Protein AF-A0A7S3Y1F1-F1 (afdb_monomer_lite)

Structure (mmCIF, N/CA/C/O backbone):
data_AF-A0A7S3Y1F1-F1
#
_entry.id   AF-A0A7S3Y1F1-F1
#
loop_
_atom_site.group_PDB
_atom_site.id
_atom_site.type_symbol
_atom_site.label_atom_id
_atom_site.label_alt_id
_atom_site.label_comp_id
_atom_site.label_asym_id
_atom_site.label_entity_id
_atom_site.label_seq_id
_atom_site.pdbx_PDB_ins_code
_atom_site.Cartn_x
_atom_site.Cartn_y
_atom_site.Cartn_z
_atom_site.occupancy
_atom_site.B_iso_or_equiv
_atom_site.auth_seq_id
_atom_site.auth_comp_id
_atom_site.auth_asym_id
_atom_site.auth_atom_id
_atom_site.pdbx_PDB_model_num
ATOM 1 N N . GLY A 1 1 ? 9.730 -16.953 -29.311 1.00 35.59 1 GLY A N 1
ATOM 2 C CA . GLY A 1 1 ? 9.188 -18.166 -28.679 1.00 35.59 1 GLY A CA 1
ATOM 3 C C . GLY A 1 1 ? 8.044 -17.750 -27.793 1.00 35.59 1 GLY A C 1
ATOM 4 O O . GLY A 1 1 ? 8.290 -17.052 -26.822 1.00 35.59 1 GLY A O 1
ATOM 5 N N . GLY A 1 2 ? 6.812 -18.066 -28.194 1.00 50.62 2 GLY A N 1
ATOM 6 C CA . GLY A 1 2 ? 5.612 -17.775 -27.414 1.00 50.62 2 GLY A CA 1
ATOM 7 C C . GLY A 1 2 ? 5.473 -18.797 -26.295 1.00 50.62 2 GLY A C 1
ATOM 8 O O . GLY A 1 2 ? 5.262 -19.977 -26.570 1.00 50.62 2 GLY A O 1
ATOM 9 N N . GLY A 1 3 ? 5.643 -18.345 -25.053 1.00 47.91 3 GLY A N 1
ATOM 10 C CA . GLY A 1 3 ? 5.237 -19.108 -23.880 1.00 47.91 3 GLY A CA 1
ATOM 11 C C . GLY A 1 3 ? 3.709 -19.236 -23.867 1.00 47.91 3 GLY A C 1
ATOM 12 O O . GLY A 1 3 ? 3.017 -18.309 -24.293 1.00 47.91 3 GLY A O 1
ATOM 13 N N . PRO A 1 4 ? 3.169 -20.388 -23.465 1.00 60.00 4 PRO A N 1
ATOM 14 C CA . PRO A 1 4 ? 1.763 -20.681 -23.650 1.00 60.00 4 PRO A CA 1
ATOM 15 C C . PRO A 1 4 ? 0.861 -19.881 -22.693 1.00 60.00 4 PRO A C 1
ATOM 17 O O . PRO A 1 4 ? 1.225 -19.559 -21.569 1.00 60.00 4 PRO A O 1
ATOM 20 N N . TRP A 1 5 ? -0.350 -19.605 -23.170 1.00 55.81 5 TRP A N 1
ATOM 21 C CA . TRP A 1 5 ? -1.479 -18.822 -22.625 1.00 55.81 5 TRP A CA 1
ATOM 22 C C . TRP A 1 5 ? -1.923 -19.139 -21.180 1.00 55.81 5 TRP A C 1
ATOM 24 O O . TRP A 1 5 ? -2.849 -18.512 -20.673 1.00 55.81 5 TRP A O 1
ATOM 34 N N . TRP A 1 6 ? -1.276 -20.100 -20.521 1.00 54.62 6 TRP A N 1
ATOM 35 C CA . TRP A 1 6 ? -1.447 -20.480 -19.114 1.00 54.62 6 TRP A CA 1
ATOM 36 C C . TRP A 1 6 ? -0.389 -19.871 -18.189 1.00 54.62 6 TRP A C 1
ATOM 38 O O . TRP A 1 6 ? -0.248 -20.292 -17.043 1.00 54.62 6 TRP A O 1
ATOM 48 N N . ASP A 1 7 ? 0.343 -18.861 -18.649 1.00 67.88 7 ASP A N 1
ATOM 49 C CA . ASP A 1 7 ? 1.176 -18.064 -17.762 1.00 67.88 7 ASP A CA 1
ATOM 50 C C . ASP A 1 7 ? 0.258 -17.323 -16.772 1.00 67.88 7 ASP A C 1
ATOM 52 O O . ASP A 1 7 ? -0.374 -16.320 -17.112 1.00 67.88 7 ASP A O 1
ATOM 56 N N . CYS A 1 8 ? 0.109 -17.851 -15.550 1.00 65.62 8 CYS A N 1
ATOM 57 C CA . CYS A 1 8 ? -0.807 -17.335 -14.523 1.00 65.62 8 CYS A CA 1
ATOM 58 C C . CYS A 1 8 ? -0.649 -15.820 -14.314 1.00 65.62 8 CYS A C 1
ATOM 60 O O . CYS A 1 8 ? -1.611 -15.124 -13.994 1.00 65.62 8 CYS A O 1
ATOM 62 N N . ARG A 1 9 ? 0.557 -15.297 -14.560 1.00 68.12 9 ARG A N 1
ATOM 63 C CA . ARG A 1 9 ? 0.896 -13.874 -14.535 1.00 68.12 9 ARG A CA 1
ATOM 64 C C . ARG A 1 9 ? 0.161 -13.056 -15.604 1.00 68.12 9 ARG A C 1
ATOM 66 O O . ARG A 1 9 ? -0.294 -11.955 -15.304 1.00 68.12 9 ARG A O 1
ATOM 73 N N . ALA A 1 10 ? 0.028 -13.583 -16.820 1.00 68.56 10 ALA A N 1
ATOM 74 C CA . ALA A 1 10 ? -0.617 -12.917 -17.952 1.00 68.56 10 ALA A CA 1
ATOM 75 C C . ALA A 1 10 ? -2.140 -12.807 -17.791 1.00 68.56 10 ALA A C 1
ATOM 77 O O . ALA A 1 10 ? -2.745 -11.909 -18.365 1.00 68.56 10 ALA A O 1
ATOM 78 N N . PHE A 1 11 ? -2.756 -13.678 -16.989 1.00 76.75 11 PHE A N 1
ATOM 79 C CA . PHE A 1 11 ? -4.183 -13.596 -16.673 1.00 76.75 11 PHE A CA 1
ATOM 80 C C . PHE A 1 11 ? -4.451 -12.832 -15.370 1.00 76.75 11 PHE A C 1
ATOM 82 O O . PHE A 1 11 ? -5.281 -11.923 -15.329 1.00 76.75 11 PHE A O 1
ATOM 89 N N . TYR A 1 12 ? -3.721 -13.162 -14.302 1.00 80.06 12 TYR A N 1
ATOM 90 C CA . TYR A 1 12 ? -3.974 -12.610 -12.975 1.00 80.06 12 TYR A CA 1
ATOM 91 C C . TYR A 1 12 ? -3.611 -11.123 -12.877 1.00 80.06 12 TYR A C 1
ATOM 93 O O . TYR A 1 12 ? -4.388 -10.347 -12.323 1.00 80.06 12 TYR A O 1
ATOM 101 N N . LEU A 1 13 ? -2.456 -10.696 -13.415 1.00 81.31 13 LEU A N 1
ATOM 102 C CA . LEU A 1 13 ? -2.023 -9.297 -13.286 1.00 81.31 13 LEU A CA 1
ATOM 103 C C . LEU A 1 13 ? -2.956 -8.316 -14.011 1.00 81.31 13 LEU A C 1
ATOM 105 O O . LEU A 1 13 ? -3.279 -7.293 -13.408 1.00 81.31 13 LEU A O 1
ATOM 109 N N . PRO A 1 14 ? -3.438 -8.589 -15.240 1.00 81.19 14 PRO A N 1
ATOM 110 C CA . PRO A 1 14 ? -4.416 -7.714 -15.880 1.00 81.19 14 PRO A CA 1
ATOM 111 C C . PRO A 1 14 ? -5.779 -7.722 -15.191 1.00 81.19 14 PRO A C 1
ATOM 113 O O . PRO A 1 14 ? -6.372 -6.659 -15.047 1.00 81.19 14 PRO A O 1
ATOM 116 N N . ALA A 1 15 ? -6.266 -8.878 -14.723 1.00 83.62 15 ALA A N 1
ATOM 117 C CA . ALA A 1 15 ? -7.531 -8.948 -13.988 1.00 83.62 15 ALA A CA 1
ATOM 118 C C . ALA A 1 15 ? -7.468 -8.129 -12.686 1.00 83.62 15 ALA A C 1
ATOM 120 O O . ALA A 1 15 ? -8.339 -7.300 -12.416 1.00 83.62 15 ALA A O 1
ATOM 121 N N . PHE A 1 16 ? -6.390 -8.301 -11.918 1.00 84.50 16 PHE A N 1
ATOM 122 C CA . PHE A 1 16 ? -6.129 -7.532 -10.706 1.00 84.50 16 PHE A CA 1
ATOM 123 C C . PHE A 1 16 ? -5.931 -6.036 -10.999 1.00 84.50 16 PHE A C 1
ATOM 125 O O . PHE A 1 16 ? -6.498 -5.184 -10.317 1.00 84.50 16 PHE A O 1
ATOM 132 N N . GLY A 1 17 ? -5.185 -5.704 -12.056 1.00 84.69 17 GLY A N 1
ATOM 133 C CA . GLY A 1 17 ? -5.011 -4.329 -12.519 1.00 84.69 17 GLY A CA 1
ATOM 134 C C . GLY A 1 17 ? -6.329 -3.673 -12.941 1.00 84.69 17 GLY A C 1
ATOM 135 O O . GLY A 1 17 ? -6.554 -2.510 -12.625 1.00 84.69 17 GLY A O 1
ATOM 136 N N . GLY A 1 18 ? -7.232 -4.413 -13.589 1.00 86.31 18 GLY A N 1
ATOM 137 C CA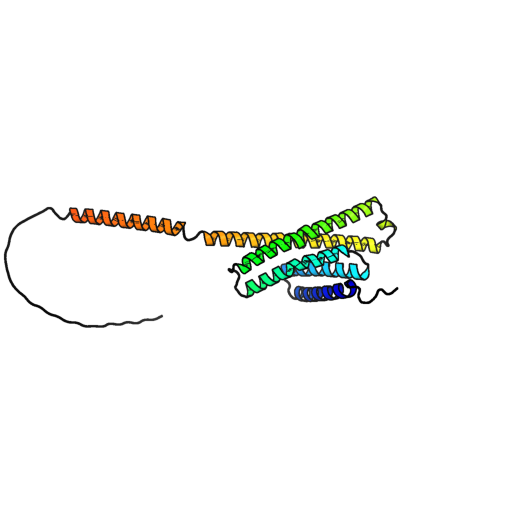 . GLY A 1 18 ? -8.560 -3.928 -13.968 1.00 86.31 18 GLY A CA 1
ATOM 138 C C . GLY A 1 18 ? -9.427 -3.578 -12.758 1.00 86.31 18 GLY A C 1
ATOM 139 O O . GLY A 1 18 ? -10.026 -2.505 -12.730 1.00 86.31 18 GLY A O 1
ATOM 140 N N . TYR A 1 19 ? -9.428 -4.434 -11.732 1.00 87.50 19 TYR A N 1
ATOM 141 C CA . TYR A 1 19 ? -10.078 -4.145 -10.448 1.00 87.50 19 TYR A CA 1
ATOM 142 C C . TYR A 1 19 ? -9.538 -2.852 -9.814 1.00 87.50 19 TYR A C 1
ATOM 144 O O . TYR A 1 19 ? -10.311 -1.964 -9.462 1.00 87.50 19 TYR A O 1
ATOM 152 N N . LEU A 1 20 ? -8.212 -2.694 -9.747 1.00 86.19 20 LEU A N 1
ATOM 153 C CA . LEU A 1 20 ? -7.591 -1.493 -9.179 1.00 86.19 20 LEU A CA 1
ATOM 154 C C . LEU A 1 20 ? -7.866 -0.227 -9.999 1.00 86.19 20 LEU A C 1
ATOM 156 O O . LEU A 1 20 ? -7.987 0.857 -9.432 1.00 86.19 20 LEU A O 1
ATOM 160 N N . ALA A 1 21 ? -7.947 -0.344 -11.325 1.00 86.19 21 ALA A N 1
ATOM 161 C CA . ALA A 1 21 ? -8.286 0.772 -12.203 1.00 86.19 21 ALA A CA 1
ATOM 162 C C . ALA A 1 21 ? -9.738 1.224 -12.003 1.00 86.19 21 ALA A C 1
ATOM 164 O O . ALA A 1 21 ? -10.012 2.424 -12.005 1.00 86.19 21 ALA A O 1
ATOM 165 N N . TYR A 1 22 ? -10.652 0.276 -11.787 1.00 88.38 22 TYR A N 1
ATOM 166 C CA . TYR A 1 22 ? -12.034 0.577 -11.431 1.00 88.38 22 TYR A CA 1
ATOM 167 C C . TYR A 1 22 ? -12.122 1.304 -10.079 1.00 88.38 22 TYR A C 1
ATOM 169 O O . TYR A 1 22 ? -12.729 2.373 -10.004 1.00 88.38 22 TYR A O 1
ATOM 177 N N . ASP A 1 23 ? -11.439 0.805 -9.044 1.00 85.44 23 ASP A N 1
ATOM 178 C CA . ASP A 1 23 ? -11.370 1.467 -7.732 1.00 85.44 23 ASP A CA 1
ATOM 179 C C . ASP A 1 23 ? -10.756 2.875 -7.819 1.00 85.44 23 ASP A C 1
ATOM 181 O O . ASP A 1 23 ? -11.243 3.816 -7.187 1.00 85.44 23 ASP A O 1
ATOM 185 N N . LEU A 1 24 ? -9.724 3.060 -8.651 1.00 86.00 24 LEU A N 1
ATOM 186 C CA . LEU A 1 24 ? -9.142 4.376 -8.909 1.00 86.00 24 LEU A CA 1
ATOM 187 C C . LEU A 1 24 ? -10.156 5.329 -9.554 1.00 86.00 24 LEU A C 1
ATOM 189 O O . LEU A 1 24 ? -10.248 6.482 -9.135 1.00 86.00 24 LEU A O 1
ATOM 193 N N . ALA A 1 25 ? -10.922 4.867 -10.544 1.00 87.00 25 ALA A N 1
ATOM 194 C CA . ALA A 1 25 ? -11.945 5.686 -11.190 1.00 87.00 25 ALA A CA 1
ATOM 195 C C . ALA A 1 25 ? -13.003 6.164 -10.182 1.00 87.00 25 ALA A C 1
ATOM 197 O O . ALA A 1 25 ? -13.401 7.328 -10.220 1.00 87.00 25 ALA A O 1
ATOM 198 N N . LEU A 1 26 ? -13.391 5.302 -9.234 1.00 85.00 26 LEU A N 1
ATOM 199 C CA . LEU A 1 26 ? -14.285 5.675 -8.137 1.00 85.00 26 LEU A CA 1
ATOM 200 C C . LEU A 1 26 ? -13.648 6.715 -7.201 1.00 85.00 26 LEU A C 1
ATOM 202 O O . LEU A 1 26 ? -14.286 7.720 -6.892 1.00 85.00 26 LEU A O 1
ATOM 206 N N . CYS A 1 27 ? -12.383 6.527 -6.808 1.00 84.19 27 CYS A N 1
ATOM 207 C CA . CYS A 1 27 ? -11.669 7.465 -5.930 1.00 84.19 27 CYS A CA 1
ATOM 208 C C . CYS A 1 27 ? -11.485 8.855 -6.561 1.00 84.19 27 CYS A C 1
ATOM 210 O O . CYS A 1 27 ? -11.486 9.862 -5.858 1.00 84.19 27 CYS A O 1
ATOM 212 N N . LEU A 1 28 ? -11.306 8.936 -7.883 1.00 83.94 28 LEU A N 1
ATOM 213 C CA . LEU A 1 28 ? -11.153 10.214 -8.589 1.00 83.94 28 LEU A CA 1
ATOM 214 C C . LEU A 1 28 ? -12.467 11.006 -8.680 1.00 83.94 28 LEU A C 1
ATOM 216 O O . LEU A 1 28 ? -12.427 12.225 -8.840 1.00 83.94 28 LEU A O 1
ATOM 220 N N . GLY A 1 29 ? -13.618 10.340 -8.551 1.00 81.81 29 GLY A N 1
ATOM 221 C CA . GLY A 1 29 ? -14.933 10.984 -8.546 1.00 81.81 29 GLY A CA 1
ATOM 222 C C . GLY A 1 29 ? -15.272 11.725 -7.246 1.00 81.81 29 GLY A C 1
ATOM 223 O O . GLY A 1 29 ? -16.199 12.532 -7.237 1.00 81.81 29 GLY A O 1
ATOM 224 N N . HIS A 1 30 ? -14.538 11.484 -6.155 1.00 79.12 30 HIS A N 1
ATOM 225 C CA . HIS A 1 30 ? -14.811 12.038 -4.828 1.00 79.12 30 HIS A CA 1
ATOM 226 C C . HIS A 1 30 ? -13.570 12.756 -4.258 1.00 79.12 30 HIS A C 1
ATOM 228 O O . HIS A 1 30 ? -12.568 12.157 -3.875 1.00 79.12 30 HIS A O 1
ATOM 234 N N . SER A 1 31 ? -13.617 14.089 -4.163 1.00 67.56 31 SER A N 1
ATOM 235 C CA . SER A 1 31 ? -12.446 14.926 -3.847 1.00 67.56 31 SER A CA 1
ATOM 236 C C . SER A 1 31 ? -12.180 15.110 -2.341 1.00 67.56 31 SER A C 1
ATOM 238 O O . SER A 1 31 ? -12.050 16.234 -1.854 1.00 67.56 31 SER A O 1
ATOM 240 N N . SER A 1 32 ? -12.105 14.020 -1.574 1.00 77.88 32 SER A N 1
ATOM 241 C CA . SER A 1 32 ? -11.694 14.054 -0.160 1.00 77.88 32 SER A CA 1
ATOM 242 C C . SER A 1 32 ? -10.199 13.759 -0.008 1.00 77.88 32 SER A C 1
ATOM 244 O O . SER A 1 32 ? -9.674 12.869 -0.666 1.00 77.88 32 SER A O 1
ATOM 246 N N . LEU A 1 33 ? -9.502 14.428 0.923 1.00 69.31 33 LEU A N 1
ATOM 247 C CA . LEU A 1 33 ? -8.055 14.232 1.152 1.00 69.31 33 LEU A CA 1
ATOM 248 C C . LEU A 1 33 ? -7.668 12.767 1.427 1.00 69.31 33 LEU A C 1
ATOM 250 O O . LEU A 1 33 ? -6.620 12.295 0.991 1.00 69.31 33 LEU A O 1
ATOM 254 N N . ARG A 1 34 ? -8.514 12.027 2.157 1.00 71.62 34 ARG A N 1
ATOM 255 C CA . ARG A 1 34 ? -8.305 10.589 2.417 1.00 71.62 34 ARG A CA 1
ATOM 256 C C . ARG A 1 34 ? -8.410 9.755 1.142 1.00 71.62 34 ARG A C 1
ATOM 258 O O . ARG A 1 34 ? -7.700 8.761 1.004 1.00 71.62 34 ARG A O 1
ATOM 265 N N . GLU A 1 35 ? -9.279 10.164 0.232 1.00 79.19 35 GLU A N 1
ATOM 266 C CA . GLU A 1 35 ? -9.486 9.501 -1.051 1.00 79.19 35 GLU A CA 1
ATOM 267 C C . GLU A 1 35 ? -8.375 9.861 -2.034 1.00 79.19 35 GLU A C 1
ATOM 269 O O . GLU A 1 35 ? -7.899 8.982 -2.737 1.00 79.19 35 GLU A O 1
ATOM 274 N N . SER A 1 36 ? -7.815 11.075 -1.970 1.00 80.62 36 SER A N 1
ATOM 275 C CA . SER A 1 36 ? -6.628 11.452 -2.749 1.00 80.62 36 SER A CA 1
ATOM 276 C C . SER A 1 36 ? -5.398 10.596 -2.416 1.00 80.62 36 SER A C 1
ATOM 278 O O . SER A 1 36 ? -4.699 10.146 -3.323 1.00 80.62 36 SER A O 1
ATOM 280 N N . PHE A 1 37 ? -5.140 10.299 -1.133 1.00 86.44 37 PHE A N 1
ATOM 281 C CA . PHE A 1 37 ? -4.060 9.371 -0.751 1.00 86.44 37 PHE A CA 1
ATOM 282 C C . PHE A 1 37 ? -4.319 7.937 -1.225 1.00 86.44 37 PHE A C 1
ATOM 284 O O . PHE A 1 37 ? -3.380 7.219 -1.567 1.00 86.44 37 PHE A O 1
ATOM 291 N N . THR A 1 38 ? -5.588 7.534 -1.268 1.00 86.31 38 THR A N 1
ATOM 292 C CA . THR A 1 38 ? -6.008 6.218 -1.763 1.00 86.31 38 THR A CA 1
ATOM 293 C C . THR A 1 38 ? -5.840 6.138 -3.283 1.00 86.31 38 THR A C 1
ATOM 295 O O . THR A 1 38 ? -5.231 5.198 -3.783 1.00 86.31 38 THR A O 1
ATOM 298 N N . ALA A 1 39 ? -6.232 7.178 -4.020 1.00 86.69 39 ALA A N 1
ATOM 299 C CA . ALA A 1 39 ? -5.997 7.297 -5.455 1.00 86.69 39 ALA A CA 1
ATOM 300 C C . ALA A 1 39 ? -4.497 7.251 -5.788 1.00 86.69 39 ALA A C 1
ATOM 302 O O . ALA A 1 39 ? -4.080 6.479 -6.648 1.00 86.69 39 ALA A O 1
ATOM 303 N N . MET A 1 40 ? -3.664 8.006 -5.061 1.00 86.94 40 MET A N 1
ATOM 304 C CA . MET A 1 40 ? -2.207 7.962 -5.230 1.00 86.94 40 MET A CA 1
ATOM 305 C C . MET A 1 40 ? -1.642 6.557 -4.980 1.00 86.94 40 MET A C 1
ATOM 307 O O . MET A 1 40 ? -0.787 6.100 -5.735 1.00 86.94 40 MET A O 1
ATOM 311 N N . HIS A 1 41 ? -2.141 5.850 -3.963 1.00 89.94 41 HIS A N 1
ATOM 312 C CA . HIS A 1 41 ? -1.784 4.455 -3.712 1.00 89.94 41 HIS A CA 1
ATOM 313 C C . HIS A 1 41 ? -2.125 3.560 -4.914 1.00 89.94 41 HIS A C 1
ATOM 315 O O . HIS A 1 41 ? -1.236 2.869 -5.410 1.00 89.94 41 HIS A O 1
ATOM 321 N N . HIS A 1 42 ? -3.352 3.622 -5.443 1.00 90.44 42 HIS A N 1
ATOM 322 C CA . HIS A 1 42 ? -3.751 2.829 -6.613 1.00 90.44 42 HIS A CA 1
ATOM 323 C C . HIS A 1 42 ? -2.942 3.173 -7.869 1.00 90.44 42 HIS A C 1
ATOM 325 O O . HIS A 1 42 ? -2.549 2.265 -8.598 1.00 90.44 42 HIS A O 1
ATOM 331 N N . ILE A 1 43 ? -2.622 4.451 -8.099 1.00 90.50 43 ILE A N 1
ATOM 332 C CA . ILE A 1 43 ? -1.769 4.874 -9.221 1.00 90.50 43 ILE A CA 1
ATOM 333 C C . ILE A 1 43 ? -0.388 4.217 -9.125 1.00 90.50 43 ILE A C 1
ATOM 335 O O . ILE A 1 43 ? 0.082 3.649 -10.108 1.00 90.50 43 ILE A O 1
ATOM 339 N N . VAL A 1 44 ? 0.253 4.235 -7.950 1.00 90.50 44 VAL A N 1
ATOM 340 C CA . VAL A 1 44 ? 1.571 3.601 -7.770 1.00 90.50 44 VAL A CA 1
ATOM 341 C C . VAL A 1 44 ? 1.502 2.091 -8.009 1.00 90.50 44 VAL A C 1
ATOM 343 O O . VAL A 1 44 ? 2.374 1.539 -8.680 1.00 90.50 44 VAL A O 1
ATOM 346 N N . VAL A 1 45 ? 0.456 1.422 -7.515 1.00 90.06 45 VAL A N 1
ATOM 347 C CA . VAL A 1 45 ? 0.265 -0.023 -7.716 1.00 90.06 45 VAL A CA 1
ATOM 348 C C . VAL A 1 45 ? 0.048 -0.351 -9.198 1.00 90.06 45 VAL A C 1
ATOM 350 O O . VAL A 1 45 ? 0.679 -1.270 -9.719 1.00 90.06 45 VAL A O 1
ATOM 353 N N . LEU A 1 46 ? -0.779 0.423 -9.907 1.00 90.19 46 LEU A N 1
ATOM 354 C CA . LEU A 1 46 ? -1.015 0.252 -11.344 1.00 90.19 46 LEU A CA 1
ATOM 355 C C . LEU A 1 46 ? 0.261 0.469 -12.162 1.00 90.19 46 LEU A C 1
ATOM 357 O O . LEU A 1 46 ? 0.562 -0.332 -13.045 1.00 90.19 46 LEU A O 1
ATOM 361 N N . LEU A 1 47 ? 1.050 1.498 -11.839 1.00 90.25 47 LEU A N 1
ATOM 362 C CA . LEU A 1 47 ? 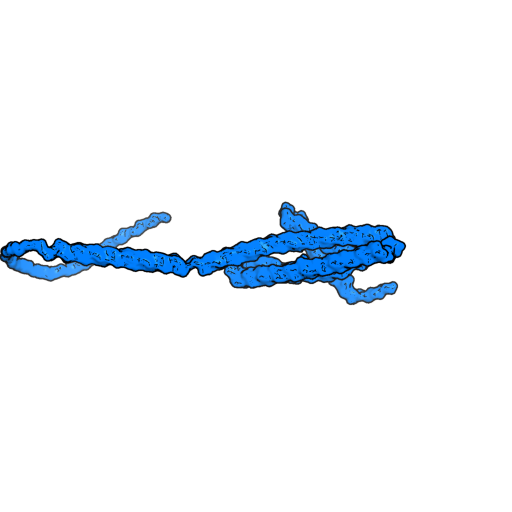2.342 1.741 -12.485 1.00 90.25 47 LEU A CA 1
ATOM 363 C C . LEU A 1 47 ? 3.319 0.582 -12.253 1.00 90.25 47 LEU A C 1
ATOM 365 O O . LEU A 1 47 ? 4.001 0.173 -13.190 1.00 90.25 47 LEU A O 1
ATOM 369 N N . ALA A 1 48 ? 3.355 0.011 -11.045 1.00 87.81 48 ALA A N 1
ATOM 370 C CA . ALA A 1 48 ? 4.179 -1.158 -10.745 1.00 87.81 48 ALA A CA 1
ATOM 371 C C . ALA A 1 48 ? 3.733 -2.402 -11.537 1.00 87.81 48 ALA A C 1
ATOM 373 O O . ALA A 1 48 ? 4.579 -3.124 -12.063 1.00 87.81 48 ALA A O 1
ATOM 374 N N . ILE A 1 49 ? 2.422 -2.631 -11.681 1.00 87.81 49 ILE A N 1
ATOM 375 C CA . ILE A 1 49 ? 1.876 -3.733 -12.492 1.00 87.81 49 ILE A CA 1
ATOM 376 C C . ILE A 1 49 ? 2.235 -3.548 -13.969 1.00 87.81 49 ILE A C 1
ATOM 378 O O . ILE A 1 49 ? 2.729 -4.483 -14.598 1.00 87.81 49 ILE A O 1
ATOM 382 N N . VAL A 1 50 ? 2.039 -2.347 -14.524 1.00 88.38 50 VAL A N 1
ATOM 383 C CA . VAL A 1 50 ? 2.426 -2.036 -15.910 1.00 88.38 50 VAL A CA 1
ATOM 384 C C . VAL A 1 50 ? 3.926 -2.242 -16.096 1.00 88.38 50 VAL A C 1
ATOM 386 O O . VAL A 1 50 ? 4.337 -2.849 -17.086 1.00 88.38 50 VAL A O 1
ATOM 389 N N . ALA A 1 51 ? 4.740 -1.806 -15.131 1.00 86.44 51 ALA A N 1
ATOM 390 C CA . ALA A 1 51 ? 6.183 -1.975 -15.190 1.00 86.44 51 ALA A CA 1
ATOM 391 C C . ALA A 1 51 ? 6.606 -3.451 -15.211 1.00 86.44 51 ALA A C 1
ATOM 393 O O . ALA A 1 51 ? 7.440 -3.846 -16.032 1.00 86.44 51 ALA A O 1
ATOM 394 N N . ALA A 1 52 ? 5.968 -4.272 -14.376 1.00 85.44 52 ALA A N 1
ATOM 395 C CA . ALA A 1 52 ? 6.197 -5.707 -14.331 1.00 85.44 52 ALA A CA 1
ATOM 396 C C . ALA A 1 52 ? 5.738 -6.407 -15.609 1.00 85.44 52 ALA A C 1
ATOM 398 O O . ALA A 1 52 ? 6.445 -7.269 -16.113 1.00 85.44 52 ALA A O 1
ATOM 399 N N . VAL A 1 53 ? 4.580 -6.069 -16.172 1.00 84.00 53 VAL A N 1
ATOM 400 C CA . VAL A 1 53 ? 4.095 -6.737 -17.392 1.00 84.00 53 VAL A CA 1
ATOM 401 C C . VAL A 1 53 ? 4.905 -6.319 -18.622 1.00 84.00 53 VAL A C 1
ATOM 403 O O . VAL A 1 53 ? 5.197 -7.148 -19.478 1.00 84.00 53 VAL A O 1
ATOM 406 N N . ARG A 1 54 ? 5.271 -5.037 -18.731 1.00 83.88 54 ARG A N 1
ATOM 407 C CA . ARG A 1 54 ? 5.843 -4.472 -19.962 1.00 83.88 54 ARG A CA 1
ATOM 408 C C . ARG A 1 54 ? 7.361 -4.577 -20.054 1.00 83.88 54 ARG A C 1
ATOM 410 O O . ARG A 1 54 ? 7.879 -4.666 -21.167 1.00 83.88 54 ARG A O 1
ATOM 417 N N . TRP A 1 55 ? 8.057 -4.526 -18.920 1.00 82.94 55 TRP A N 1
ATOM 418 C CA . TRP A 1 55 ? 9.522 -4.511 -18.874 1.00 82.94 55 TRP A CA 1
ATOM 419 C C . TRP A 1 55 ? 10.121 -5.550 -17.918 1.00 82.94 55 TRP A C 1
ATOM 421 O O . TRP A 1 55 ? 11.339 -5.616 -17.813 1.00 82.94 55 TRP A O 1
ATOM 431 N N . ASP A 1 56 ? 9.294 -6.359 -17.246 1.00 80.75 56 ASP A N 1
ATOM 432 C CA . ASP A 1 56 ? 9.714 -7.336 -16.226 1.00 80.75 56 ASP A CA 1
ATOM 433 C C . ASP A 1 56 ? 10.485 -6.724 -15.039 1.00 80.75 56 ASP A C 1
ATOM 435 O O . ASP A 1 56 ? 11.231 -7.395 -14.330 1.00 80.75 56 ASP A O 1
ATOM 439 N N . LEU A 1 57 ? 10.270 -5.428 -14.784 1.00 77.69 57 LEU A N 1
ATOM 440 C CA . LEU A 1 57 ? 10.776 -4.752 -13.591 1.00 77.69 57 LEU A CA 1
ATOM 441 C C . LEU A 1 57 ? 9.804 -4.912 -12.420 1.00 77.69 57 LEU A C 1
ATOM 443 O O . LEU A 1 57 ? 8.591 -4.942 -12.593 1.00 77.69 57 LEU A O 1
ATOM 447 N N . CYS A 1 58 ? 10.333 -4.924 -11.196 1.00 80.19 58 CYS A N 1
ATOM 448 C CA . CYS A 1 58 ? 9.532 -4.868 -9.967 1.00 80.19 58 CYS A CA 1
ATOM 449 C C . CYS A 1 58 ? 8.598 -6.075 -9.727 1.00 80.19 58 CYS A C 1
ATOM 451 O O . CYS A 1 58 ? 7.698 -5.981 -8.898 1.00 80.19 58 CYS A O 1
ATOM 453 N N . SER A 1 59 ? 8.823 -7.226 -10.365 1.00 82.06 59 SER A N 1
ATOM 454 C CA . SER A 1 59 ? 7.981 -8.428 -10.218 1.00 82.06 59 SER A CA 1
ATOM 455 C C . SER A 1 59 ? 7.824 -8.885 -8.755 1.00 82.06 59 SER A C 1
ATOM 457 O O . SER A 1 59 ? 6.712 -9.167 -8.307 1.00 82.06 59 SER A O 1
ATOM 459 N N . ALA A 1 60 ? 8.910 -8.865 -7.970 1.00 82.50 60 ALA A N 1
ATOM 460 C CA . ALA A 1 60 ? 8.871 -9.163 -6.533 1.00 82.50 60 ALA A CA 1
ATOM 461 C C . ALA A 1 60 ? 8.057 -8.127 -5.733 1.00 82.50 60 ALA A C 1
ATOM 463 O O . ALA A 1 60 ? 7.307 -8.479 -4.823 1.00 82.50 60 ALA A O 1
ATOM 464 N N . TYR A 1 61 ? 8.158 -6.848 -6.108 1.00 86.62 61 TYR A N 1
ATOM 465 C CA . TYR A 1 61 ? 7.391 -5.773 -5.484 1.00 86.62 61 TYR A CA 1
ATOM 466 C C . TYR A 1 61 ? 5.895 -5.892 -5.798 1.00 86.62 61 TYR A C 1
ATOM 468 O O . TYR A 1 61 ? 5.080 -5.777 -4.890 1.00 86.62 61 TYR A O 1
ATOM 476 N N . VAL A 1 62 ? 5.518 -6.222 -7.037 1.00 86.75 62 VAL A N 1
ATOM 477 C CA . VAL A 1 62 ? 4.117 -6.491 -7.406 1.00 86.75 62 VAL A CA 1
ATOM 478 C C . VAL A 1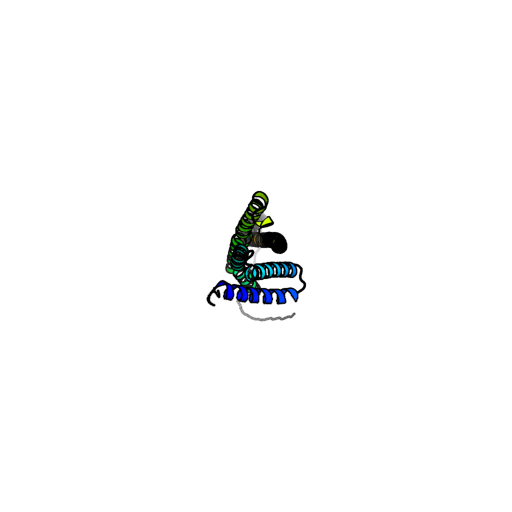 62 ? 3.549 -7.667 -6.611 1.00 86.75 62 VAL A C 1
ATOM 480 O O . VAL A 1 62 ? 2.450 -7.557 -6.073 1.00 86.75 62 VAL A O 1
ATOM 483 N N . GLY A 1 63 ? 4.310 -8.754 -6.446 1.00 85.00 63 GLY A N 1
ATOM 484 C CA . GLY A 1 63 ? 3.913 -9.862 -5.570 1.00 85.00 63 GLY A CA 1
ATOM 485 C C . GLY A 1 63 ? 3.670 -9.415 -4.123 1.00 85.00 63 GLY A C 1
ATOM 486 O O . GLY A 1 63 ? 2.697 -9.826 -3.496 1.00 85.00 63 GLY A O 1
ATOM 487 N N . ALA A 1 64 ? 4.491 -8.503 -3.603 1.00 86.94 64 ALA A N 1
ATOM 488 C CA . ALA A 1 64 ? 4.281 -7.930 -2.279 1.00 86.94 64 ALA A CA 1
ATOM 489 C C . ALA A 1 64 ? 3.039 -7.026 -2.194 1.00 86.94 64 ALA A C 1
ATOM 491 O O . ALA A 1 64 ? 2.356 -7.023 -1.171 1.00 86.94 64 ALA A O 1
ATOM 492 N N . LEU A 1 65 ? 2.704 -6.300 -3.265 1.00 87.38 65 LEU A N 1
ATOM 493 C CA . LEU A 1 65 ? 1.476 -5.503 -3.337 1.00 87.38 65 LEU A CA 1
ATOM 494 C C . LEU A 1 65 ? 0.218 -6.381 -3.295 1.00 87.38 65 LEU A C 1
ATOM 496 O O . LEU A 1 65 ? -0.746 -6.006 -2.637 1.00 87.38 65 LEU A O 1
ATOM 500 N N . LEU A 1 66 ? 0.237 -7.577 -3.892 1.00 84.94 66 LEU A N 1
ATOM 501 C CA . LEU A 1 66 ? -0.858 -8.548 -3.740 1.00 84.94 66 LEU A CA 1
ATOM 502 C C . LEU A 1 66 ? -1.046 -8.971 -2.277 1.00 84.94 66 LEU A C 1
ATOM 504 O O . LEU A 1 66 ? -2.172 -9.074 -1.801 1.00 84.94 66 LEU A O 1
ATOM 508 N N . VAL A 1 67 ? 0.044 -9.188 -1.537 1.00 86.62 67 VAL A N 1
ATOM 509 C CA . VAL A 1 67 ? -0.033 -9.545 -0.109 1.00 86.62 67 VAL A CA 1
ATOM 510 C C . VAL A 1 67 ? -0.662 -8.410 0.709 1.00 86.62 67 VAL A C 1
ATOM 512 O O . VAL A 1 67 ? -1.366 -8.670 1.685 1.00 86.62 67 VAL A O 1
ATOM 515 N N . ASN A 1 68 ? -0.497 -7.149 0.296 1.00 87.81 68 ASN A N 1
ATOM 516 C CA . ASN A 1 68 ? -1.151 -6.016 0.961 1.00 87.81 68 ASN A CA 1
ATOM 517 C C . ASN A 1 68 ? -2.677 -6.063 0.863 1.00 87.81 68 ASN A C 1
ATOM 519 O O . ASN A 1 68 ? -3.359 -5.571 1.771 1.00 87.81 68 ASN A O 1
ATOM 523 N N . GLU A 1 69 ? -3.222 -6.657 -0.196 1.00 86.00 69 GLU A N 1
ATOM 524 C CA . GLU A 1 69 ? -4.666 -6.803 -0.374 1.00 86.00 69 GLU A CA 1
ATOM 525 C C . GLU A 1 69 ? -5.290 -7.781 0.616 1.00 86.00 69 GLU A C 1
ATOM 527 O O . GLU A 1 69 ? -6.476 -7.696 0.889 1.00 86.00 69 GLU A O 1
ATOM 532 N N . VAL A 1 70 ? -4.507 -8.627 1.289 1.00 86.25 70 VAL A N 1
ATOM 533 C CA . VAL A 1 70 ? -5.039 -9.481 2.365 1.00 86.25 70 VAL A CA 1
ATOM 534 C C . VAL A 1 70 ? -5.649 -8.649 3.504 1.00 86.25 70 VAL A C 1
ATOM 536 O O . VAL A 1 70 ? -6.551 -9.110 4.196 1.00 86.25 70 VAL A O 1
ATOM 539 N N . SER A 1 71 ? -5.215 -7.398 3.686 1.00 88.25 71 SER A N 1
ATOM 540 C CA . SER A 1 71 ? -5.772 -6.500 4.711 1.00 88.25 71 SER A CA 1
ATOM 541 C C . SER A 1 71 ? -7.072 -5.784 4.294 1.00 88.25 71 SER A C 1
ATOM 543 O O . SER A 1 71 ? -7.819 -5.330 5.166 1.00 88.25 71 SER A O 1
ATOM 545 N N . THR A 1 72 ? -7.388 -5.695 2.994 1.00 87.62 72 THR A N 1
ATOM 546 C CA . THR A 1 72 ? -8.595 -5.012 2.491 1.00 87.62 72 THR A CA 1
ATOM 547 C C . THR A 1 72 ? -9.920 -5.718 2.809 1.00 87.62 72 THR A C 1
ATOM 549 O O . THR A 1 72 ? -10.851 -5.004 3.197 1.00 87.62 72 THR A O 1
ATOM 552 N N . PRO A 1 73 ? -10.062 -7.065 2.805 1.00 87.12 73 PRO A N 1
ATOM 553 C CA . PRO A 1 73 ? -11.311 -7.700 3.229 1.00 87.12 73 PRO A CA 1
ATOM 554 C C . PRO A 1 73 ? -11.659 -7.388 4.690 1.00 87.12 73 PRO A C 1
ATOM 556 O O . PRO A 1 73 ? -12.832 -7.200 5.004 1.00 87.12 73 PRO A O 1
ATOM 559 N N . PHE A 1 74 ? -10.671 -7.238 5.579 1.00 90.19 74 PHE A N 1
ATOM 560 C CA . PHE A 1 74 ? -10.916 -6.853 6.976 1.00 90.19 74 PHE A CA 1
ATOM 561 C C . PHE A 1 74 ? -11.389 -5.401 7.106 1.00 90.19 74 PHE A C 1
ATOM 563 O O . PHE A 1 74 ? -12.243 -5.094 7.948 1.00 90.19 74 PHE A O 1
ATOM 570 N N . LEU A 1 75 ? -10.863 -4.504 6.264 1.00 88.12 75 LEU A N 1
ATOM 571 C CA . LEU A 1 75 ? -11.295 -3.109 6.205 1.00 88.12 75 LEU A CA 1
ATOM 572 C C . LEU A 1 75 ? -12.745 -3.016 5.714 1.00 88.12 75 LEU A C 1
ATOM 574 O O . LEU A 1 75 ? -13.563 -2.345 6.346 1.00 88.12 75 LEU A O 1
ATOM 578 N N . ASN A 1 76 ? -13.073 -3.763 4.659 1.00 89.06 76 ASN A N 1
ATOM 579 C CA . ASN A 1 76 ? -14.419 -3.838 4.096 1.00 89.06 76 ASN A CA 1
ATOM 580 C C . ASN A 1 76 ? -15.406 -4.470 5.083 1.00 89.06 76 ASN A C 1
ATOM 582 O O . ASN A 1 76 ? -16.459 -3.895 5.348 1.00 89.06 76 ASN A O 1
ATOM 586 N N . ALA A 1 77 ? -15.042 -5.580 5.731 1.00 89.50 77 ALA A N 1
ATOM 587 C CA . ALA A 1 77 ? -15.855 -6.196 6.779 1.00 89.50 77 ALA A CA 1
ATOM 588 C C . ALA A 1 77 ? -16.142 -5.214 7.926 1.00 89.50 77 ALA A C 1
ATOM 590 O O . ALA A 1 77 ? -17.266 -5.135 8.422 1.00 89.50 77 ALA A O 1
ATOM 591 N N . ARG A 1 78 ? -15.151 -4.400 8.318 1.00 88.69 78 ARG A N 1
ATOM 592 C CA . ARG A 1 78 ? -15.341 -3.369 9.347 1.00 88.69 78 ARG A CA 1
ATOM 593 C C . ARG A 1 78 ? -16.319 -2.293 8.887 1.00 88.69 78 ARG A C 1
ATOM 595 O O . ARG A 1 78 ? -17.164 -1.880 9.676 1.00 88.69 78 ARG A O 1
ATOM 602 N N . TYR A 1 79 ? -16.194 -1.842 7.641 1.00 87.62 79 TYR A N 1
ATOM 603 C CA . TYR A 1 79 ? -17.087 -0.849 7.053 1.00 87.62 79 TYR A CA 1
ATOM 604 C C . TYR A 1 79 ? -18.535 -1.353 6.992 1.00 87.62 79 TYR A C 1
ATOM 606 O O . TYR A 1 79 ? -19.444 -0.635 7.403 1.00 87.62 79 TYR A O 1
ATOM 614 N N . PHE A 1 80 ? -18.750 -2.604 6.572 1.00 89.62 80 PHE A N 1
ATOM 615 C CA . PHE A 1 80 ? -20.080 -3.215 6.556 1.00 89.62 80 PHE A CA 1
ATOM 616 C C . PHE A 1 80 ? -20.678 -3.335 7.959 1.00 89.62 80 PHE A C 1
ATOM 618 O O . PHE A 1 80 ? -21.824 -2.946 8.168 1.00 89.62 80 PHE A O 1
ATOM 625 N N . LEU A 1 81 ? -19.900 -3.792 8.944 1.00 88.44 81 LEU A N 1
ATOM 626 C CA . LEU A 1 81 ? -20.357 -3.860 10.337 1.00 88.44 81 LEU A CA 1
ATOM 627 C C . LEU A 1 81 ? -20.739 -2.480 10.892 1.00 88.44 81 LEU A C 1
ATOM 629 O O . LEU A 1 81 ? -21.717 -2.369 11.627 1.00 88.44 81 LEU A O 1
ATOM 633 N N . TRP A 1 82 ? -20.000 -1.431 10.522 1.00 88.75 82 TRP A N 1
ATOM 634 C CA . TRP A 1 82 ? -20.345 -0.057 10.883 1.00 88.75 82 TRP A CA 1
ATOM 635 C C . TRP A 1 82 ? -21.643 0.406 10.206 1.00 88.75 82 TRP A C 1
ATOM 637 O O . TRP A 1 82 ? -22.528 0.932 10.876 1.00 88.75 82 TRP A O 1
ATOM 647 N N . LYS A 1 83 ? -21.814 0.136 8.906 1.00 88.75 83 LYS A N 1
ATOM 648 C CA . LYS A 1 83 ? -23.047 0.451 8.163 1.00 88.75 83 LYS A CA 1
ATOM 649 C C . LYS A 1 83 ? -24.287 -0.262 8.707 1.00 88.75 83 LYS A C 1
ATOM 651 O O . LYS A 1 83 ? -25.372 0.303 8.643 1.00 88.75 83 LYS A O 1
ATOM 656 N N . LEU A 1 84 ? -24.125 -1.464 9.257 1.00 90.69 84 LEU A N 1
ATOM 657 C CA . LEU A 1 84 ? -25.193 -2.229 9.909 1.00 90.69 84 LEU A CA 1
ATOM 658 C C . LEU A 1 84 ? -25.508 -1.745 11.340 1.00 90.69 84 LEU A C 1
ATOM 660 O O . LEU A 1 84 ? -26.355 -2.336 12.002 1.00 90.69 84 LEU A O 1
ATOM 664 N N . GLY A 1 85 ? -24.820 -0.715 11.851 1.00 86.88 85 GLY A N 1
ATOM 665 C CA . GLY A 1 85 ? -24.999 -0.222 13.222 1.00 86.88 85 GLY A CA 1
ATOM 666 C C . GLY A 1 85 ? -24.430 -1.155 14.300 1.00 86.88 85 GLY A C 1
ATOM 667 O O . GLY A 1 85 ? -24.714 -0.993 15.484 1.00 86.88 85 GLY A O 1
ATOM 668 N N . LEU A 1 86 ? -23.602 -2.135 13.920 1.00 85.88 86 LEU A N 1
ATOM 669 C CA . LEU A 1 86 ? -23.038 -3.150 14.819 1.00 85.88 86 LEU A CA 1
ATOM 670 C C . LEU A 1 86 ? -21.690 -2.731 15.429 1.00 85.88 86 LEU A C 1
ATOM 672 O O . LEU A 1 86 ? -20.886 -3.580 15.819 1.00 85.88 86 LEU A O 1
ATOM 676 N N . GLU A 1 87 ? -21.429 -1.432 15.547 1.00 83.31 87 GLU A N 1
ATOM 677 C CA . GLU A 1 87 ? -20.164 -0.878 16.051 1.00 83.31 87 GLU A CA 1
ATOM 678 C C . GLU A 1 87 ? -19.864 -1.244 17.515 1.00 83.31 87 GLU A C 1
ATOM 680 O O . GLU A 1 87 ? -18.707 -1.441 17.890 1.00 83.31 87 GLU A O 1
ATOM 685 N N . ASN A 1 88 ? -20.903 -1.452 18.326 1.00 78.50 88 ASN A N 1
ATOM 686 C CA . ASN A 1 88 ? -20.758 -1.852 19.729 1.00 78.50 88 ASN A CA 1
ATOM 687 C C . ASN A 1 88 ? -20.562 -3.370 19.911 1.00 78.50 88 ASN A C 1
ATOM 689 O O . ASN A 1 88 ? -20.178 -3.838 20.991 1.00 78.50 88 ASN A O 1
ATOM 693 N N . SER A 1 89 ? -20.755 -4.160 18.850 1.00 86.06 89 SER A N 1
ATOM 694 C CA . SER A 1 89 ? -20.653 -5.620 18.902 1.00 86.06 89 SER A CA 1
ATOM 695 C C . SER A 1 89 ? -19.226 -6.110 19.187 1.00 86.06 89 SER A C 1
ATOM 697 O O . SER A 1 89 ? -18.225 -5.463 18.860 1.00 86.06 89 SER A O 1
ATOM 699 N N . LYS A 1 90 ? -19.115 -7.312 19.768 1.00 86.25 90 LYS A N 1
ATOM 700 C CA . LYS A 1 90 ? -17.821 -7.999 19.930 1.00 86.25 90 LYS A CA 1
ATOM 701 C C . LYS A 1 90 ? -17.178 -8.307 18.569 1.00 86.25 90 LYS A C 1
ATOM 703 O O . LYS A 1 90 ? -15.962 -8.201 18.439 1.00 86.25 90 LYS A O 1
ATOM 708 N N . ALA A 1 91 ? -17.987 -8.610 17.549 1.00 87.19 91 ALA A N 1
ATOM 709 C CA . ALA A 1 91 ? -17.522 -8.877 16.187 1.00 87.19 91 ALA A CA 1
ATOM 710 C C . ALA A 1 91 ? -16.780 -7.673 15.579 1.00 87.19 91 ALA A C 1
ATOM 712 O O . ALA A 1 91 ? -15.695 -7.836 15.024 1.00 87.19 91 ALA A O 1
ATOM 713 N N . TYR A 1 92 ? -17.297 -6.453 15.761 1.00 88.12 92 TYR A N 1
ATOM 714 C CA . TYR A 1 92 ? -16.629 -5.231 15.300 1.00 88.12 92 TYR A CA 1
ATOM 715 C C . TYR A 1 92 ? -15.279 -4.992 15.990 1.00 88.12 92 TYR A C 1
ATOM 717 O O . TYR A 1 92 ? -14.326 -4.521 15.359 1.00 88.12 92 TYR A O 1
ATOM 725 N N . PHE A 1 93 ? -15.167 -5.348 17.274 1.00 86.69 93 PHE A N 1
ATOM 726 C CA . PHE A 1 93 ? -13.911 -5.254 18.017 1.00 86.69 93 PHE A CA 1
ATOM 727 C C . PHE A 1 93 ? -12.872 -6.270 17.523 1.00 86.69 93 PHE A C 1
ATOM 729 O O . PHE A 1 93 ? -11.765 -5.868 17.166 1.00 86.69 93 PHE A O 1
ATOM 736 N N . TYR A 1 94 ? -13.232 -7.555 17.432 1.00 89.94 94 TYR A N 1
ATOM 737 C CA . TYR A 1 94 ? -12.315 -8.595 16.950 1.00 89.94 94 TYR A CA 1
ATOM 738 C C . TYR A 1 94 ? -11.890 -8.365 15.499 1.00 89.94 94 TYR A C 1
ATOM 740 O O . TYR A 1 94 ? -10.706 -8.485 15.195 1.00 89.94 94 TYR A O 1
ATOM 748 N N . ASN A 1 95 ? -12.806 -7.940 14.623 1.00 92.62 95 ASN A N 1
ATOM 749 C CA . ASN A 1 95 ? -12.448 -7.569 13.256 1.00 92.62 95 ASN A CA 1
ATOM 750 C C . ASN A 1 95 ? -11.512 -6.348 13.221 1.00 92.62 95 ASN A C 1
ATOM 752 O O . ASN A 1 95 ? -10.592 -6.295 12.415 1.00 92.62 95 ASN A O 1
ATOM 756 N N . GLY A 1 96 ? -11.695 -5.379 14.125 1.00 89.19 96 GLY A N 1
ATOM 757 C CA . GLY A 1 96 ? -10.765 -4.259 14.288 1.00 89.19 96 GLY A CA 1
ATOM 758 C C . GLY A 1 96 ? -9.356 -4.691 14.696 1.00 89.19 96 GLY A C 1
ATOM 759 O O . GLY A 1 96 ? -8.380 -4.158 14.172 1.00 89.19 96 GLY A O 1
ATOM 760 N N . LEU A 1 97 ? -9.248 -5.672 15.593 1.00 90.81 97 LEU A N 1
ATOM 761 C CA . LEU A 1 97 ? -7.965 -6.230 16.015 1.00 90.81 97 LEU A CA 1
ATOM 762 C C . LEU A 1 97 ? -7.305 -7.051 14.896 1.00 90.81 97 LEU A C 1
ATOM 764 O O . LEU A 1 97 ? -6.112 -6.892 14.651 1.00 90.81 97 LEU A O 1
ATOM 768 N N . ALA A 1 98 ? -8.081 -7.870 14.180 1.00 92.31 98 ALA A N 1
ATOM 769 C CA . ALA A 1 98 ? -7.608 -8.616 13.015 1.00 92.31 98 ALA A CA 1
ATOM 770 C C . ALA A 1 98 ? -7.130 -7.674 11.898 1.00 92.31 98 ALA A C 1
ATOM 772 O O . ALA A 1 98 ? -6.049 -7.873 11.345 1.00 92.31 98 ALA A O 1
ATOM 773 N N . LEU A 1 99 ? -7.875 -6.598 11.626 1.00 92.75 99 LEU A N 1
ATOM 774 C CA . LEU A 1 99 ? -7.465 -5.536 10.708 1.00 92.75 99 LEU A CA 1
ATOM 775 C C . LEU A 1 99 ? -6.144 -4.898 11.156 1.00 92.75 99 LEU A C 1
ATOM 777 O O . LEU A 1 99 ? -5.241 -4.737 10.347 1.00 92.75 99 LEU A O 1
ATOM 781 N N . TYR A 1 100 ? -5.999 -4.561 12.439 1.00 93.12 100 TYR A N 1
ATOM 782 C CA . TYR A 1 100 ? -4.760 -3.984 12.963 1.00 93.12 100 TYR A CA 1
ATOM 783 C C . TYR A 1 100 ? -3.555 -4.922 12.794 1.00 93.12 100 TYR A C 1
ATOM 785 O O . TYR A 1 100 ? -2.499 -4.494 12.322 1.00 93.12 100 TYR A O 1
ATOM 793 N N . ALA A 1 101 ? -3.716 -6.204 13.127 1.00 93.44 101 ALA A N 1
ATOM 794 C CA . ALA A 1 101 ? -2.659 -7.203 12.998 1.00 93.44 101 ALA A CA 1
ATOM 795 C C . ALA A 1 101 ? -2.253 -7.418 11.531 1.00 93.44 101 ALA A C 1
ATOM 797 O O . ALA A 1 101 ? -1.074 -7.315 11.192 1.00 93.44 101 ALA A O 1
ATOM 798 N N . THR A 1 102 ? -3.228 -7.645 10.648 1.00 93.00 102 THR A N 1
ATOM 799 C CA . THR A 1 102 ? -2.978 -7.865 9.214 1.00 93.00 102 THR A CA 1
ATOM 800 C C . THR A 1 102 ? -2.378 -6.634 8.543 1.00 93.00 102 THR A C 1
ATOM 802 O O . THR A 1 102 ? -1.425 -6.761 7.780 1.00 93.00 102 THR A O 1
ATOM 805 N N . PHE A 1 103 ? -2.841 -5.428 8.882 1.00 93.06 103 PHE A N 1
ATOM 806 C CA . PHE A 1 103 ? -2.264 -4.184 8.370 1.00 93.06 103 PHE A CA 1
ATOM 807 C C . PHE A 1 103 ? -0.800 -4.010 8.809 1.00 93.06 103 PHE A C 1
ATOM 809 O O . PHE A 1 103 ? 0.047 -3.630 8.002 1.00 93.06 103 PHE A O 1
ATOM 816 N N . SER A 1 104 ? -0.475 -4.337 10.063 1.00 92.44 104 SER A N 1
ATOM 817 C CA . SER A 1 104 ? 0.900 -4.261 10.581 1.00 92.44 104 SER A CA 1
ATOM 818 C C . SER A 1 104 ? 1.840 -5.220 9.846 1.00 92.44 104 SER A C 1
ATOM 820 O O . SER A 1 104 ? 2.929 -4.835 9.424 1.00 92.44 104 SER A O 1
ATOM 822 N N . ILE A 1 105 ? 1.414 -6.472 9.674 1.00 93.44 105 ILE A N 1
ATOM 823 C CA . ILE A 1 105 ? 2.247 -7.525 9.087 1.00 93.44 105 ILE A CA 1
ATOM 824 C C . ILE A 1 105 ? 2.387 -7.309 7.579 1.00 93.44 105 ILE A C 1
ATOM 826 O O . ILE A 1 105 ? 3.501 -7.183 7.074 1.00 93.44 105 ILE A O 1
ATOM 830 N N . CYS A 1 106 ? 1.266 -7.220 6.862 1.00 92.44 106 CYS A N 1
ATOM 831 C CA . CYS A 1 106 ? 1.263 -7.176 5.404 1.00 92.44 106 CYS A CA 1
ATOM 832 C C . CYS A 1 106 ? 1.713 -5.810 4.871 1.00 92.44 106 CYS A C 1
ATOM 834 O O . CYS A 1 106 ? 2.555 -5.755 3.988 1.00 92.44 106 CYS A O 1
ATOM 836 N N . ARG A 1 107 ? 1.211 -4.690 5.411 1.00 90.06 107 ARG A N 1
ATOM 837 C CA . ARG A 1 107 ? 1.461 -3.364 4.811 1.00 90.06 107 ARG A CA 1
ATOM 838 C C . ARG A 1 107 ? 2.667 -2.625 5.385 1.00 90.06 107 ARG A C 1
ATOM 840 O O . ARG A 1 107 ? 3.245 -1.803 4.677 1.00 90.06 107 ARG A O 1
ATOM 847 N N . VAL A 1 108 ? 3.058 -2.897 6.634 1.00 91.31 108 VAL A N 1
ATOM 848 C CA . VAL A 1 108 ? 4.210 -2.229 7.269 1.00 91.31 108 VAL A CA 1
ATOM 849 C C . VAL A 1 108 ? 5.446 -3.120 7.238 1.00 91.31 108 VAL A C 1
ATOM 851 O O . VAL A 1 108 ? 6.432 -2.741 6.611 1.00 91.31 108 VAL A O 1
ATOM 854 N N . ALA A 1 109 ? 5.403 -4.293 7.875 1.00 92.62 109 ALA A N 1
ATOM 855 C CA . ALA A 1 109 ? 6.581 -5.148 8.031 1.00 92.62 109 ALA A CA 1
ATOM 856 C C . ALA A 1 109 ? 7.031 -5.786 6.708 1.00 92.62 109 ALA A C 1
ATOM 858 O O . ALA A 1 109 ? 8.200 -5.682 6.339 1.00 92.62 109 ALA A O 1
ATOM 859 N N . TRP A 1 110 ? 6.108 -6.400 5.966 1.00 92.62 110 TRP A N 1
ATOM 860 C CA . TRP A 1 110 ? 6.431 -7.073 4.707 1.00 92.62 110 TRP A CA 1
ATOM 861 C C . TRP A 1 110 ? 6.928 -6.097 3.632 1.00 92.62 110 TRP A C 1
ATOM 863 O O . TRP A 1 110 ? 7.974 -6.322 3.029 1.00 92.62 110 TRP A O 1
ATOM 873 N N . ILE A 1 111 ? 6.253 -4.957 3.445 1.00 89.75 111 ILE A N 1
ATOM 874 C CA . ILE A 1 111 ? 6.717 -3.936 2.491 1.00 89.75 111 ILE A CA 1
ATOM 875 C C . ILE A 1 111 ? 8.052 -3.333 2.917 1.00 89.75 111 ILE A C 1
ATOM 877 O O . ILE A 1 111 ? 8.895 -3.087 2.059 1.00 89.75 111 ILE A O 1
ATOM 881 N N . PHE A 1 112 ? 8.288 -3.148 4.217 1.00 90.50 112 PHE A N 1
ATOM 882 C CA . PHE A 1 112 ? 9.592 -2.707 4.702 1.00 90.50 112 PHE A CA 1
ATOM 883 C C . PHE A 1 112 ? 10.706 -3.707 4.349 1.00 90.50 112 PHE A C 1
ATOM 885 O O . PHE A 1 112 ? 11.755 -3.290 3.865 1.00 90.50 112 PHE A O 1
ATOM 892 N N . ALA A 1 113 ? 10.470 -5.015 4.492 1.00 91.81 113 ALA A N 1
ATOM 893 C CA . ALA A 1 113 ? 11.437 -6.038 4.087 1.00 91.81 113 ALA A CA 1
ATOM 894 C C . ALA A 1 113 ? 11.769 -5.965 2.584 1.00 91.81 113 ALA A C 1
ATOM 896 O O . ALA A 1 113 ? 12.936 -6.026 2.200 1.00 91.81 113 ALA A O 1
ATOM 897 N N . ILE A 1 114 ? 10.762 -5.746 1.734 1.00 91.00 114 ILE A N 1
ATOM 898 C CA . ILE A 1 114 ? 10.968 -5.562 0.290 1.00 91.00 114 ILE A CA 1
ATOM 899 C C . ILE A 1 114 ? 11.721 -4.260 -0.014 1.00 91.00 114 ILE A C 1
ATOM 901 O O . ILE A 1 114 ? 12.559 -4.237 -0.912 1.00 91.00 114 ILE A O 1
ATOM 905 N N . MET A 1 115 ? 11.487 -3.183 0.744 1.00 89.12 115 MET A N 1
ATOM 906 C CA . MET A 1 115 ? 12.267 -1.945 0.606 1.00 89.12 115 MET A CA 1
ATOM 907 C C . MET A 1 115 ? 13.743 -2.164 0.946 1.00 89.12 115 MET A C 1
ATOM 909 O O . MET A 1 115 ? 14.605 -1.652 0.236 1.00 89.12 115 MET A O 1
ATOM 913 N N . LEU A 1 116 ? 14.049 -2.958 1.977 1.00 90.75 116 LEU A N 1
ATOM 914 C CA . LEU A 1 116 ? 15.430 -3.332 2.294 1.00 90.75 116 LEU A CA 1
ATOM 915 C C . LEU A 1 116 ? 16.062 -4.161 1.173 1.00 90.75 116 LEU A C 1
ATOM 917 O O . LEU A 1 116 ? 17.206 -3.908 0.810 1.00 90.75 116 LEU A O 1
ATOM 921 N N . GLN A 1 117 ? 15.317 -5.097 0.578 1.00 89.19 117 GLN A N 1
ATOM 922 C CA . GLN A 1 117 ? 15.793 -5.883 -0.562 1.00 89.19 117 GLN A CA 1
ATOM 923 C C . GLN A 1 117 ? 16.086 -5.003 -1.787 1.00 89.19 117 GLN A C 1
ATOM 925 O O . GLN A 1 117 ? 1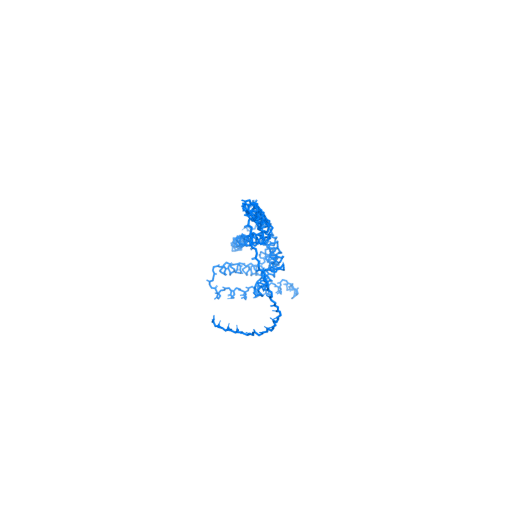7.116 -5.173 -2.436 1.00 89.19 117 GLN A O 1
ATOM 930 N N . ILE A 1 118 ? 15.208 -4.047 -2.100 1.00 87.44 118 ILE A N 1
ATOM 931 C CA . ILE A 1 118 ? 15.421 -3.095 -3.199 1.00 87.44 118 ILE A CA 1
ATOM 932 C C . ILE A 1 118 ? 16.619 -2.189 -2.894 1.00 87.44 118 ILE A C 1
ATOM 934 O O . ILE A 1 118 ? 17.445 -1.958 -3.771 1.00 87.44 118 ILE A O 1
ATOM 938 N N . GLY A 1 119 ? 16.755 -1.715 -1.653 1.00 87.75 119 GLY A N 1
ATOM 939 C CA . GLY A 1 119 ? 17.912 -0.934 -1.213 1.00 87.75 119 GLY A CA 1
ATOM 940 C C . GLY A 1 119 ? 19.225 -1.708 -1.339 1.00 87.75 119 GLY A C 1
ATOM 941 O O . GLY A 1 119 ? 20.205 -1.163 -1.840 1.00 87.75 119 GLY A O 1
ATOM 942 N N . TRP A 1 120 ? 19.225 -2.990 -0.966 1.00 87.69 120 TRP A N 1
ATOM 943 C CA . TRP A 1 120 ? 20.364 -3.886 -1.166 1.00 87.69 120 TRP A CA 1
ATOM 944 C C . TRP A 1 120 ? 20.700 -4.041 -2.651 1.00 87.69 120 TRP A C 1
ATOM 946 O O . TRP A 1 120 ? 21.853 -3.895 -3.037 1.00 87.69 120 TRP A O 1
ATOM 956 N N . ALA A 1 121 ? 19.696 -4.252 -3.506 1.00 84.31 121 ALA A N 1
ATOM 957 C CA . ALA A 1 121 ? 19.907 -4.334 -4.948 1.00 84.31 121 ALA A CA 1
ATOM 958 C C . ALA A 1 121 ? 20.527 -3.044 -5.514 1.00 84.31 121 ALA A C 1
ATOM 960 O O . ALA A 1 121 ? 21.460 -3.115 -6.307 1.00 84.31 121 ALA A O 1
ATOM 961 N N . TRP A 1 122 ? 20.077 -1.864 -5.075 1.00 84.94 122 TRP A N 1
ATOM 962 C CA . TRP A 1 122 ? 20.692 -0.591 -5.472 1.00 84.94 122 TRP A CA 1
ATOM 963 C C . TRP A 1 122 ? 22.119 -0.421 -4.954 1.00 84.94 122 TRP A C 1
ATOM 965 O O . TRP A 1 122 ? 22.954 0.130 -5.670 1.00 84.94 122 TRP A O 1
ATOM 975 N N . TYR A 1 123 ? 22.412 -0.897 -3.743 1.00 85.50 123 TYR A N 1
ATOM 976 C CA . TYR A 1 123 ? 23.765 -0.894 -3.192 1.00 85.50 123 TYR A CA 1
ATOM 977 C C . TYR A 1 123 ? 24.714 -1.758 -4.034 1.00 85.50 123 TYR A C 1
ATOM 979 O O . TYR A 1 123 ? 25.757 -1.272 -4.467 1.00 85.50 123 TYR A O 1
ATOM 987 N N . GLU A 1 124 ? 24.310 -2.990 -4.348 1.00 81.25 124 GLU A N 1
ATOM 988 C CA . GLU A 1 124 ? 25.052 -3.909 -5.222 1.00 81.25 124 GLU A CA 1
ATOM 989 C C . GLU A 1 124 ? 25.270 -3.308 -6.617 1.00 81.25 124 GLU A C 1
ATOM 991 O O . GLU A 1 124 ? 26.375 -3.340 -7.157 1.00 81.25 124 GLU A O 1
ATOM 996 N N . VAL A 1 125 ? 24.236 -2.683 -7.191 1.00 77.75 125 VAL A N 1
ATOM 997 C CA . VAL A 1 125 ? 24.326 -1.985 -8.480 1.00 77.75 125 VAL A CA 1
ATOM 998 C C . VAL A 1 125 ? 25.288 -0.798 -8.417 1.00 77.75 125 VAL A C 1
ATOM 1000 O O . VAL A 1 125 ? 26.062 -0.602 -9.350 1.00 77.75 125 VAL A O 1
ATOM 1003 N N . GLY A 1 126 ? 25.276 -0.018 -7.336 1.00 75.81 126 GLY A N 1
ATOM 1004 C CA . GLY A 1 126 ? 26.185 1.114 -7.151 1.00 75.81 126 GLY A CA 1
ATOM 1005 C C . GLY A 1 126 ? 27.639 0.693 -6.927 1.00 75.81 126 GLY A C 1
ATOM 1006 O O . GLY A 1 126 ? 28.551 1.385 -7.378 1.00 75.81 126 GLY A O 1
ATOM 1007 N N . PHE A 1 127 ? 27.866 -0.446 -6.274 1.00 66.88 127 PHE A N 1
ATOM 1008 C CA . PHE A 1 127 ? 29.206 -0.945 -5.974 1.00 66.88 127 PHE A CA 1
ATOM 1009 C C . PHE A 1 127 ? 29.821 -1.717 -7.148 1.00 66.88 127 PHE A C 1
ATOM 1011 O O . PHE A 1 127 ? 30.963 -1.467 -7.527 1.00 66.88 127 PHE A O 1
ATOM 1018 N N . HIS A 1 128 ? 29.055 -2.614 -7.771 1.00 68.06 128 HIS A N 1
ATOM 1019 C CA . HIS A 1 128 ? 29.540 -3.445 -8.872 1.00 68.06 128 HIS A CA 1
ATOM 1020 C C . HIS A 1 128 ? 29.314 -2.829 -10.254 1.00 68.06 128 HIS A C 1
ATOM 1022 O O . HIS A 1 128 ? 29.835 -3.361 -11.231 1.00 68.06 128 HIS A O 1
ATOM 1028 N N . GLN A 1 129 ? 28.535 -1.741 -10.355 1.00 67.50 129 GLN A N 1
ATOM 1029 C CA . GLN A 1 129 ? 28.188 -1.002 -11.583 1.00 67.50 129 GLN A CA 1
ATOM 1030 C C . GLN A 1 129 ? 27.644 -1.861 -12.746 1.00 67.50 129 GLN A C 1
ATOM 1032 O O . GLN A 1 129 ? 27.369 -1.355 -13.836 1.00 67.50 129 GLN A O 1
ATOM 1037 N N . ALA A 1 130 ? 27.434 -3.160 -12.519 1.00 62.28 130 ALA A N 1
ATOM 1038 C CA . ALA A 1 130 ? 27.155 -4.140 -13.554 1.00 62.28 130 ALA A CA 1
ATOM 1039 C C . ALA A 1 130 ? 25.841 -3.835 -14.271 1.00 62.28 130 ALA A C 1
ATOM 1041 O O . ALA A 1 130 ? 25.773 -3.948 -15.485 1.00 62.28 130 ALA A O 1
ATOM 1042 N N . PHE A 1 131 ? 24.820 -3.378 -13.545 1.00 66.69 131 PHE A N 1
ATOM 1043 C CA . PHE A 1 131 ? 23.517 -3.027 -14.113 1.00 66.69 131 PHE A CA 1
ATOM 1044 C C . PHE A 1 131 ? 23.503 -1.640 -14.781 1.00 66.69 131 PHE A C 1
ATOM 1046 O O . PHE A 1 131 ? 22.814 -1.452 -15.779 1.00 66.69 131 PHE A O 1
ATOM 1053 N N . VAL A 1 132 ? 24.282 -0.672 -14.276 1.00 67.25 132 VAL A N 1
ATOM 1054 C CA . VAL A 1 132 ? 24.305 0.710 -14.805 1.00 67.25 132 VAL A CA 1
ATOM 1055 C C . VAL A 1 132 ? 24.958 0.775 -16.187 1.00 67.25 132 VAL A C 1
ATOM 1057 O O . VAL A 1 132 ? 24.516 1.551 -17.029 1.00 67.25 132 VAL A O 1
ATOM 1060 N N . TYR A 1 133 ? 25.985 -0.045 -16.433 1.00 66.50 133 TYR A N 1
ATOM 1061 C CA . TYR A 1 133 ? 26.720 -0.040 -17.703 1.00 66.50 133 TYR A CA 1
ATOM 1062 C C . TYR A 1 133 ? 26.190 -1.024 -18.752 1.00 66.50 133 TYR A C 1
ATOM 1064 O O . TYR A 1 133 ? 26.548 -0.900 -19.921 1.00 66.50 133 TYR A O 1
ATOM 1072 N N . THR A 1 134 ? 25.364 -1.999 -18.363 1.00 71.19 134 THR A N 1
ATOM 1073 C CA . THR A 1 134 ? 24.842 -3.021 -19.290 1.00 71.19 134 THR A CA 1
ATOM 1074 C C . THR A 1 134 ? 23.429 -2.726 -19.782 1.00 71.19 134 THR A C 1
ATOM 1076 O O . THR A 1 134 ? 23.094 -3.099 -20.905 1.00 71.19 134 THR A O 1
ATOM 1079 N N . GLU A 1 135 ? 22.608 -2.026 -18.995 1.00 77.31 135 GLU A N 1
ATOM 1080 C CA . GLU A 1 135 ? 21.237 -1.694 -19.380 1.00 77.31 135 GLU A CA 1
ATOM 1081 C C . GLU A 1 135 ? 21.123 -0.291 -20.010 1.00 77.31 135 GLU A C 1
ATOM 1083 O O . GLU A 1 135 ? 21.846 0.638 -19.644 1.00 77.31 135 GLU A O 1
ATOM 1088 N N . PRO A 1 136 ? 20.164 -0.083 -20.930 1.00 83.75 136 PRO A N 1
ATOM 1089 C CA . PRO A 1 136 ? 19.855 1.232 -21.479 1.00 83.75 136 PRO A CA 1
ATOM 1090 C C . PRO A 1 136 ? 19.571 2.275 -20.379 1.00 83.75 136 PRO A C 1
ATOM 1092 O O . PRO A 1 136 ? 18.772 1.990 -19.478 1.00 83.75 136 PRO A O 1
ATOM 1095 N N . PRO A 1 137 ? 20.076 3.523 -20.493 1.00 83.81 137 PRO A N 1
ATOM 1096 C CA . PRO A 1 137 ? 19.878 4.569 -19.481 1.00 83.81 137 PRO A CA 1
ATOM 1097 C C . PRO A 1 137 ? 18.408 4.798 -19.100 1.00 83.81 137 PRO A C 1
ATOM 1099 O O . PRO A 1 137 ? 18.081 5.016 -17.936 1.00 83.81 137 PRO A O 1
ATOM 1102 N N . ALA A 1 138 ? 17.496 4.676 -20.069 1.00 85.69 138 ALA A N 1
ATOM 1103 C CA . ALA A 1 138 ? 16.059 4.811 -19.841 1.00 85.69 138 ALA A CA 1
ATOM 1104 C C . ALA A 1 138 ? 15.503 3.777 -18.842 1.00 85.69 138 ALA A C 1
ATOM 1106 O O . ALA A 1 138 ? 14.618 4.103 -18.052 1.00 85.69 138 ALA A O 1
ATOM 1107 N N . ARG A 1 139 ? 16.021 2.541 -18.843 1.00 83.88 139 ARG A N 1
ATOM 1108 C CA . ARG A 1 139 ? 15.585 1.488 -17.913 1.00 83.88 139 ARG A CA 1
ATOM 1109 C C . ARG A 1 139 ? 16.083 1.741 -16.497 1.00 83.88 139 ARG A C 1
ATOM 1111 O O . ARG A 1 139 ? 15.328 1.534 -15.551 1.00 83.88 139 ARG A O 1
ATOM 1118 N N . VAL A 1 140 ? 17.307 2.246 -16.357 1.00 84.75 140 VAL A N 1
ATOM 1119 C CA . VAL A 1 140 ? 17.879 2.631 -15.058 1.00 84.75 140 VAL A CA 1
ATOM 1120 C C . VAL A 1 140 ? 17.083 3.786 -14.444 1.00 84.75 140 VAL A C 1
ATOM 1122 O O . VAL A 1 140 ? 16.694 3.716 -13.278 1.00 84.75 140 VAL A O 1
ATOM 1125 N N . VAL A 1 141 ? 16.758 4.811 -15.241 1.00 87.38 141 VAL A N 1
ATOM 1126 C CA . VAL A 1 141 ? 15.911 5.932 -14.799 1.00 87.38 141 VAL A CA 1
ATOM 1127 C C . VAL A 1 141 ? 14.522 5.440 -14.389 1.00 87.38 141 VAL A C 1
ATOM 1129 O O . VAL A 1 141 ? 14.033 5.814 -13.324 1.00 87.38 141 VAL A O 1
ATOM 1132 N N . LEU A 1 142 ? 13.901 4.562 -15.182 1.00 88.81 142 LEU A N 1
ATOM 1133 C CA . LEU A 1 142 ? 12.602 3.979 -14.843 1.00 88.81 142 LEU A CA 1
ATOM 1134 C C . LEU A 1 142 ? 12.655 3.207 -13.515 1.00 88.81 142 LEU A C 1
ATOM 1136 O O . LEU A 1 142 ? 11.793 3.408 -12.662 1.00 88.81 142 LEU A O 1
ATOM 1140 N N . ALA A 1 143 ? 13.678 2.374 -13.303 1.00 87.00 143 ALA A N 1
ATOM 1141 C CA . ALA A 1 143 ? 13.870 1.647 -12.049 1.00 87.00 143 ALA A CA 1
ATOM 1142 C C . ALA A 1 143 ? 14.021 2.598 -10.847 1.00 87.00 143 ALA A C 1
ATOM 1144 O O . ALA A 1 143 ? 13.442 2.353 -9.784 1.00 87.00 143 ALA A O 1
ATOM 1145 N N . ALA A 1 144 ? 14.763 3.699 -11.006 1.00 88.19 144 ALA A N 1
ATOM 1146 C CA . ALA A 1 144 ? 14.959 4.702 -9.959 1.00 88.19 144 ALA A CA 1
ATOM 1147 C C . ALA A 1 144 ? 13.654 5.443 -9.613 1.00 88.19 144 ALA A C 1
ATOM 1149 O O . ALA A 1 144 ? 13.327 5.631 -8.435 1.00 88.19 144 ALA A O 1
ATOM 1150 N N . VAL A 1 145 ? 12.862 5.805 -10.629 1.00 90.81 145 VAL A N 1
ATOM 1151 C CA . VAL A 1 145 ? 11.538 6.418 -10.442 1.00 90.81 145 VAL A CA 1
ATOM 1152 C C . VAL A 1 145 ? 10.596 5.456 -9.718 1.00 90.81 145 VAL A C 1
ATOM 1154 O O . VAL A 1 145 ? 9.991 5.833 -8.715 1.00 90.81 145 VAL A O 1
ATOM 1157 N N . LEU A 1 146 ? 10.510 4.199 -10.163 1.00 90.12 146 LEU A N 1
ATOM 1158 C CA . LEU A 1 146 ? 9.661 3.181 -9.534 1.00 90.12 146 LEU A CA 1
ATOM 1159 C C . LEU A 1 146 ? 10.077 2.899 -8.085 1.00 90.12 146 LEU A C 1
ATOM 1161 O O . LEU A 1 146 ? 9.216 2.734 -7.223 1.00 90.12 146 LEU A O 1
ATOM 1165 N N . THR A 1 147 ? 11.379 2.914 -7.795 1.00 89.94 147 THR A N 1
ATOM 1166 C CA . THR A 1 147 ? 11.896 2.773 -6.427 1.00 89.94 147 THR A CA 1
ATOM 1167 C C . THR A 1 147 ? 11.447 3.939 -5.547 1.00 89.94 147 THR A C 1
ATOM 1169 O O . THR A 1 147 ? 10.927 3.720 -4.455 1.00 89.94 147 THR A O 1
ATOM 1172 N N . THR A 1 148 ? 11.565 5.177 -6.035 1.00 90.69 148 THR A N 1
ATOM 1173 C CA . THR A 1 148 ? 11.083 6.371 -5.318 1.00 90.69 148 THR A CA 1
ATOM 1174 C C . THR A 1 148 ? 9.580 6.287 -5.033 1.00 90.69 148 THR A C 1
ATOM 1176 O O . THR A 1 148 ? 9.144 6.520 -3.905 1.00 90.69 148 THR A O 1
ATOM 1179 N N . LEU A 1 149 ? 8.778 5.883 -6.023 1.00 91.69 149 LEU A N 1
ATOM 1180 C CA . LEU A 1 149 ? 7.338 5.688 -5.843 1.00 91.69 149 LEU A CA 1
ATOM 1181 C C . LEU A 1 149 ? 7.026 4.594 -4.813 1.00 91.69 149 LEU A C 1
ATOM 1183 O O . LEU A 1 149 ? 6.092 4.748 -4.024 1.00 91.69 149 LEU A O 1
ATOM 1187 N N . ALA A 1 150 ? 7.823 3.525 -4.763 1.00 90.12 150 ALA A N 1
ATOM 1188 C CA . ALA A 1 150 ? 7.659 2.465 -3.777 1.00 90.12 150 ALA A CA 1
ATOM 1189 C C . ALA A 1 150 ? 7.915 2.953 -2.337 1.00 90.12 150 ALA A C 1
ATOM 1191 O O . ALA A 1 150 ? 7.164 2.589 -1.424 1.00 90.12 150 ALA A O 1
ATOM 1192 N N . PHE A 1 151 ? 8.893 3.846 -2.135 1.00 90.75 151 PHE A N 1
ATOM 1193 C CA . PHE A 1 151 ? 9.106 4.528 -0.853 1.00 90.75 151 PHE A CA 1
ATOM 1194 C C . PHE A 1 151 ? 7.918 5.414 -0.468 1.00 90.75 151 PHE A C 1
ATOM 1196 O O . PHE A 1 151 ? 7.442 5.348 0.669 1.00 90.75 151 PHE A O 1
ATOM 1203 N N . CYS A 1 152 ? 7.391 6.203 -1.410 1.00 91.31 152 CYS A N 1
ATOM 1204 C CA . CYS A 1 152 ? 6.186 7.001 -1.180 1.00 91.31 152 CYS A CA 1
ATOM 1205 C C . CYS A 1 152 ? 4.996 6.113 -0.789 1.00 91.31 152 CYS A C 1
ATOM 1207 O O . CYS A 1 152 ? 4.292 6.404 0.178 1.00 91.31 152 CYS A O 1
ATOM 1209 N N . HIS A 1 153 ? 4.805 4.991 -1.484 1.00 91.19 153 HIS A N 1
ATOM 1210 C CA . HIS A 1 153 ? 3.770 4.014 -1.168 1.00 91.19 153 HIS A CA 1
ATOM 1211 C C . HIS A 1 153 ? 3.920 3.448 0.251 1.00 91.19 153 HIS A C 1
ATOM 1213 O O . HIS A 1 153 ? 2.937 3.355 0.991 1.00 91.19 153 HIS A O 1
ATOM 1219 N N . TRP A 1 154 ? 5.136 3.096 0.675 1.00 91.81 154 TRP A N 1
ATOM 1220 C CA . TRP A 1 154 ? 5.377 2.657 2.051 1.00 91.81 154 TRP A CA 1
ATOM 1221 C C . TRP A 1 154 ? 5.044 3.757 3.072 1.00 91.81 154 TRP A C 1
ATOM 1223 O O . TRP A 1 154 ? 4.356 3.488 4.057 1.00 91.81 154 TRP A O 1
ATOM 1233 N N . ALA A 1 155 ? 5.422 5.010 2.805 1.00 91.56 155 ALA A N 1
ATOM 1234 C CA . ALA A 1 155 ? 5.118 6.138 3.686 1.00 91.56 155 ALA A CA 1
ATOM 1235 C C . ALA A 1 155 ? 3.603 6.359 3.876 1.00 91.56 155 ALA A C 1
ATOM 1237 O O . ALA A 1 155 ? 3.153 6.576 5.005 1.00 91.56 155 ALA A O 1
ATOM 1238 N N . ILE A 1 156 ? 2.803 6.234 2.807 1.00 92.06 156 ILE A N 1
ATOM 1239 C CA . ILE A 1 156 ? 1.331 6.294 2.888 1.00 92.06 156 ILE A CA 1
ATOM 1240 C C . ILE A 1 156 ? 0.799 5.181 3.802 1.00 92.06 156 ILE A C 1
ATOM 1242 O O . ILE A 1 156 ? -0.043 5.437 4.666 1.00 92.06 156 ILE A O 1
ATOM 1246 N N . ASN A 1 157 ? 1.314 3.953 3.666 1.00 92.06 157 ASN A N 1
ATOM 1247 C CA . ASN A 1 157 ? 0.894 2.832 4.510 1.00 92.06 157 ASN A CA 1
ATOM 1248 C C . ASN A 1 157 ? 1.258 3.057 5.985 1.00 92.06 157 ASN A C 1
ATOM 1250 O O . ASN A 1 157 ? 0.431 2.809 6.860 1.00 92.06 157 ASN A O 1
ATOM 1254 N N . VAL A 1 158 ? 2.437 3.606 6.285 1.00 92.19 158 VAL A N 1
ATOM 1255 C CA . VAL A 1 158 ? 2.815 3.978 7.661 1.00 92.19 158 VAL A CA 1
ATOM 1256 C C . VAL A 1 158 ? 1.903 5.078 8.214 1.00 92.19 158 VAL A C 1
ATOM 1258 O O . VAL A 1 158 ? 1.521 5.041 9.387 1.00 92.19 158 VAL A O 1
ATOM 1261 N N . TRP A 1 159 ? 1.512 6.052 7.391 1.00 92.69 159 TRP A N 1
ATOM 1262 C CA . TRP A 1 159 ? 0.558 7.083 7.798 1.00 92.69 159 TRP A CA 1
ATOM 1263 C C . TRP A 1 159 ? -0.820 6.495 8.136 1.00 92.69 159 TRP A C 1
ATOM 1265 O O . TRP A 1 159 ? -1.367 6.776 9.207 1.00 92.69 159 TRP A O 1
ATOM 1275 N N . TRP A 1 160 ? -1.357 5.622 7.280 1.00 90.69 160 TRP A N 1
ATOM 1276 C CA . TRP A 1 160 ? -2.600 4.899 7.560 1.00 90.69 160 TRP A CA 1
ATOM 1277 C C . TRP A 1 160 ? -2.500 4.021 8.802 1.00 90.69 160 TRP A C 1
ATOM 1279 O O . TRP A 1 160 ? -3.453 3.971 9.581 1.00 90.69 160 TRP A O 1
ATOM 1289 N N . PHE A 1 161 ? -1.348 3.393 9.031 1.00 92.94 161 PHE A N 1
ATOM 1290 C CA . PHE A 1 161 ? -1.110 2.615 10.236 1.00 92.94 161 PHE A CA 1
ATOM 1291 C C . PHE A 1 161 ? -1.243 3.479 11.493 1.00 92.94 161 PHE A C 1
ATOM 1293 O O . PHE A 1 161 ? -2.020 3.137 12.378 1.00 92.94 161 PHE A O 1
ATOM 1300 N N . LYS A 1 162 ? -0.601 4.656 11.541 1.00 92.94 162 LYS A N 1
ATOM 1301 C CA . LYS A 1 162 ? -0.736 5.599 12.672 1.00 92.94 162 LYS A CA 1
ATOM 1302 C C . LYS A 1 162 ? -2.195 5.985 12.930 1.00 92.94 162 LYS A C 1
ATOM 1304 O O . LYS A 1 162 ? -2.638 6.059 14.078 1.00 92.94 162 LYS A O 1
ATOM 1309 N N . LEU A 1 163 ? -2.951 6.214 11.860 1.00 90.69 163 LEU A N 1
ATOM 1310 C CA . LEU A 1 163 ? -4.367 6.559 11.929 1.00 90.69 163 LEU A CA 1
ATOM 1311 C C . LEU A 1 163 ? -5.226 5.395 12.440 1.00 90.69 163 LEU A C 1
ATOM 1313 O O . LEU A 1 163 ? -6.161 5.614 13.212 1.00 90.69 163 LEU A O 1
ATOM 1317 N N . LEU A 1 164 ? -4.897 4.165 12.045 1.00 91.19 164 LEU A N 1
ATOM 1318 C CA . LEU A 1 164 ? -5.536 2.950 12.535 1.00 91.19 164 LEU A CA 1
ATOM 1319 C C . LEU A 1 164 ? -5.222 2.715 14.019 1.00 91.19 164 LEU A C 1
ATOM 1321 O O . LEU A 1 164 ? -6.150 2.493 14.796 1.00 91.19 164 LEU A O 1
ATOM 1325 N N . THR A 1 165 ? -3.958 2.849 14.435 1.00 91.50 165 THR A N 1
ATOM 1326 C CA . THR A 1 165 ? -3.540 2.736 15.841 1.00 91.50 165 THR A CA 1
ATOM 1327 C C . THR A 1 165 ? -4.305 3.717 16.718 1.00 91.50 165 THR A C 1
ATOM 1329 O O . THR A 1 165 ? -4.854 3.320 17.744 1.00 91.50 165 THR A O 1
ATOM 1332 N N . LYS A 1 166 ? -4.416 4.984 16.293 1.00 91.19 166 LYS A N 1
ATOM 1333 C CA . LYS A 1 166 ? -5.187 6.001 17.021 1.00 91.19 166 LYS A CA 1
ATOM 1334 C C . LYS A 1 166 ? -6.637 5.554 17.246 1.00 91.19 166 LYS A C 1
ATOM 1336 O O . LYS A 1 166 ? -7.106 5.568 18.381 1.00 91.19 166 LYS A O 1
ATOM 1341 N N . LYS A 1 167 ? -7.315 5.070 16.198 1.00 88.19 167 LYS A N 1
ATOM 1342 C CA . LYS A 1 167 ? -8.701 4.576 16.294 1.00 88.19 167 LYS A CA 1
ATOM 1343 C C . LYS A 1 167 ? -8.846 3.372 17.230 1.00 88.19 167 LYS A C 1
ATOM 1345 O O . LYS A 1 167 ? -9.820 3.284 17.979 1.00 88.19 167 LYS A O 1
ATOM 1350 N N . VAL A 1 168 ? -7.901 2.432 17.191 1.00 89.38 168 VAL A N 1
ATOM 1351 C CA . VAL A 1 168 ? -7.907 1.255 18.075 1.00 89.38 168 VAL A CA 1
ATOM 1352 C C . VAL A 1 168 ? -7.729 1.681 19.535 1.00 89.38 168 VAL A C 1
ATOM 1354 O O . VAL A 1 168 ? -8.495 1.246 20.393 1.00 89.38 168 VAL A O 1
ATOM 1357 N N . MET A 1 169 ? -6.790 2.588 19.813 1.00 89.12 169 MET A N 1
ATOM 1358 C CA . MET A 1 169 ? -6.544 3.112 21.161 1.00 89.12 169 MET A CA 1
ATOM 1359 C C . MET A 1 169 ? -7.755 3.858 21.729 1.00 89.12 169 MET A C 1
ATOM 1361 O O . MET A 1 169 ? -8.105 3.670 22.897 1.00 89.12 169 MET A O 1
ATOM 1365 N N . GLU A 1 170 ? -8.430 4.660 20.907 1.00 88.81 170 GLU A N 1
ATOM 1366 C CA . GLU A 1 170 ? -9.676 5.336 21.282 1.00 88.81 170 GLU A CA 1
ATOM 1367 C C . GLU A 1 170 ? -10.777 4.322 21.626 1.00 88.81 170 GLU A C 1
ATOM 1369 O O . GLU A 1 170 ? -11.403 4.432 22.680 1.00 88.81 170 GLU A O 1
ATOM 1374 N N . THR A 1 171 ? -10.936 3.273 20.811 1.00 86.62 171 THR A N 1
ATOM 1375 C CA . THR A 1 171 ? -11.931 2.207 21.034 1.00 86.62 171 THR A CA 1
ATOM 1376 C C . THR A 1 171 ? -11.668 1.445 22.340 1.00 86.62 171 THR A C 1
ATOM 1378 O O . THR A 1 171 ? -12.587 1.190 23.119 1.00 86.62 171 THR A O 1
ATOM 1381 N N . ILE A 1 172 ? -10.407 1.092 22.615 1.00 87.25 172 ILE A N 1
ATOM 1382 C CA . ILE A 1 172 ? -10.015 0.405 23.857 1.00 87.25 172 ILE A CA 1
ATOM 1383 C C . ILE A 1 172 ? -10.264 1.310 25.069 1.00 87.25 172 ILE A C 1
ATOM 1385 O O . ILE A 1 172 ? -10.779 0.859 26.094 1.00 87.25 172 ILE A O 1
ATOM 1389 N N . THR A 1 173 ? -9.933 2.598 24.951 1.00 89.81 173 THR A N 1
ATOM 1390 C CA . THR A 1 173 ? -10.137 3.578 26.023 1.00 89.81 173 THR A CA 1
ATOM 1391 C C . THR A 1 173 ? -11.621 3.767 26.333 1.00 89.81 173 THR A C 1
ATOM 1393 O O . THR A 1 173 ? -11.991 3.810 27.506 1.00 89.81 173 THR A O 1
ATOM 1396 N N . GLN A 1 174 ? -12.478 3.837 25.309 1.00 85.31 174 GLN A N 1
ATOM 1397 C CA . GLN A 1 174 ? -13.932 3.921 25.471 1.00 85.31 174 GLN A CA 1
ATOM 1398 C C . GLN A 1 174 ? -14.496 2.677 26.167 1.00 85.31 174 GLN A C 1
ATOM 1400 O O . GLN A 1 174 ? -15.128 2.816 27.213 1.00 85.31 174 GLN A O 1
ATOM 1405 N N . ARG A 1 175 ? -14.158 1.461 25.709 1.00 81.69 175 ARG A N 1
ATOM 1406 C CA . ARG A 1 175 ? -14.606 0.223 26.380 1.00 81.69 175 ARG A CA 1
ATOM 1407 C C . ARG A 1 175 ? -14.127 0.118 27.830 1.00 81.69 175 ARG A C 1
ATOM 1409 O O . ARG A 1 175 ? -14.856 -0.371 28.689 1.00 81.69 175 ARG A O 1
ATOM 1416 N N . LYS A 1 176 ? -12.916 0.597 28.143 1.00 84.88 176 LYS A N 1
ATOM 1417 C CA . LYS A 1 176 ? -12.405 0.622 29.526 1.00 84.88 176 LYS A CA 1
ATOM 1418 C C . LYS A 1 176 ? -13.210 1.569 30.425 1.00 84.88 176 LYS A C 1
ATOM 1420 O O . LYS A 1 176 ? -13.359 1.284 31.612 1.00 84.88 176 LYS A O 1
ATOM 1425 N N . LYS A 1 177 ? -13.722 2.680 29.881 1.00 83.25 177 LYS A N 1
ATOM 1426 C CA . LYS A 1 177 ? -14.626 3.594 30.598 1.00 83.25 177 LYS A CA 1
ATOM 1427 C C . LYS A 1 177 ? -16.003 2.964 30.815 1.00 83.25 177 LYS A C 1
ATOM 1429 O O . LYS A 1 177 ? -16.506 3.060 31.925 1.00 83.25 177 LYS A O 1
ATOM 1434 N N . GLU A 1 178 ? -16.550 2.272 29.815 1.00 77.00 178 GLU A N 1
ATOM 1435 C CA . GLU A 1 178 ? -17.842 1.560 29.890 1.00 77.00 178 GLU A CA 1
ATOM 1436 C C . GLU A 1 178 ? -17.842 0.345 30.823 1.00 77.00 178 GLU A C 1
ATOM 1438 O O . GLU A 1 178 ? -18.885 -0.010 31.355 1.00 77.00 178 GLU A O 1
ATOM 1443 N N . HIS A 1 179 ? -16.689 -0.282 31.067 1.00 67.00 179 HIS A N 1
ATOM 1444 C CA . HIS A 1 179 ? -16.571 -1.343 32.075 1.00 67.00 179 HIS A CA 1
ATOM 1445 C C . HIS A 1 179 ? -16.395 -0.818 33.510 1.00 67.00 179 HIS A C 1
ATOM 1447 O O . HIS A 1 179 ? -16.580 -1.570 34.465 1.00 67.00 179 HIS A O 1
ATOM 1453 N N . LYS A 1 180 ? -16.035 0.461 33.684 1.00 59.19 180 LYS A N 1
ATOM 1454 C CA . LYS A 1 180 ? -15.882 1.115 34.992 1.00 59.19 180 LYS A CA 1
ATOM 1455 C C . LYS A 1 180 ? -17.142 1.731 35.658 1.00 59.19 180 LYS A C 1
ATOM 1457 O O . LYS A 1 180 ? -16.986 2.118 36.817 1.00 59.19 180 LYS A O 1
ATOM 1462 N N . PRO A 1 181 ? -18.365 1.826 35.090 1.00 54.94 181 PRO A N 1
ATOM 1463 C CA . PRO A 1 181 ? -19.438 2.606 35.690 1.00 54.94 181 PRO A CA 1
ATOM 1464 C C . PRO A 1 181 ? -20.552 1.710 36.249 1.00 54.94 181 PRO A C 1
ATOM 1466 O O . PRO A 1 181 ? -21.644 1.713 35.713 1.00 54.94 181 PRO A O 1
ATOM 1469 N N . VAL A 1 182 ? -20.297 0.960 37.328 1.00 55.34 182 VAL A N 1
ATOM 1470 C CA . VAL A 1 182 ? -21.360 0.542 38.283 1.00 55.34 182 VAL A CA 1
ATOM 1471 C C . VAL A 1 182 ? -20.766 0.322 39.679 1.00 55.34 182 VAL A C 1
ATOM 1473 O O . VAL A 1 182 ? -21.377 0.686 40.679 1.00 55.34 182 VAL A O 1
ATOM 1476 N N . GLN A 1 183 ? -19.544 -0.211 39.784 1.00 50.72 183 GLN A N 1
ATOM 1477 C CA . GLN A 1 183 ? -19.042 -0.684 41.080 1.00 50.72 183 GLN A CA 1
ATOM 1478 C C . GLN A 1 183 ? -18.702 0.425 42.088 1.00 50.72 183 GLN A C 1
ATOM 1480 O O . GLN A 1 183 ? -18.974 0.243 43.271 1.00 50.72 183 GLN A O 1
ATOM 1485 N N . HIS A 1 184 ? -18.176 1.578 41.653 1.00 51.78 184 HIS A N 1
ATOM 1486 C CA . HIS A 1 184 ? -17.830 2.678 42.571 1.00 51.78 184 HIS A CA 1
ATOM 1487 C C . HIS A 1 184 ? -19.012 3.585 42.937 1.00 51.78 184 HIS A C 1
ATOM 1489 O O . HIS A 1 184 ? -18.999 4.201 43.999 1.00 51.78 184 HIS A O 1
ATOM 1495 N N . GLN A 1 185 ? -20.044 3.655 42.091 1.00 52.22 185 GLN A N 1
ATOM 1496 C CA . GLN A 1 185 ? -21.221 4.489 42.351 1.00 52.22 185 GLN A CA 1
ATOM 1497 C C . GLN A 1 185 ? -22.283 3.726 43.155 1.00 52.22 185 GLN A C 1
ATOM 1499 O O . GLN A 1 185 ? -22.925 4.319 44.013 1.00 52.22 185 GLN A O 1
ATOM 1504 N N . ALA A 1 186 ? -22.395 2.402 42.980 1.00 51.97 186 ALA A N 1
ATOM 1505 C CA . ALA A 1 186 ? -23.240 1.560 43.828 1.00 51.97 186 ALA A CA 1
ATOM 1506 C C . ALA A 1 186 ? -22.712 1.464 45.272 1.00 51.97 186 ALA A C 1
ATOM 1508 O O . ALA A 1 186 ? -23.494 1.564 46.211 1.00 51.97 186 ALA A O 1
ATOM 1509 N N . THR A 1 187 ? -21.392 1.345 45.474 1.00 55.62 187 THR A N 1
ATOM 1510 C CA . THR A 1 187 ? -20.806 1.351 46.830 1.00 55.62 187 THR A CA 1
ATOM 1511 C C . THR A 1 187 ? -20.921 2.717 47.501 1.00 55.62 187 THR A C 1
ATOM 1513 O O . THR A 1 187 ? -21.296 2.774 48.668 1.00 55.62 187 THR A O 1
ATOM 1516 N N . ALA A 1 188 ? -20.687 3.819 46.779 1.00 55.91 188 ALA A N 1
ATOM 1517 C CA . ALA A 1 188 ? -20.868 5.167 47.324 1.00 55.91 188 ALA A CA 1
ATOM 1518 C C . ALA A 1 188 ? -22.340 5.485 47.655 1.00 55.91 188 ALA A C 1
ATOM 1520 O O . ALA A 1 188 ? -22.609 6.069 48.703 1.00 55.91 188 ALA A O 1
ATOM 1521 N N . ASN A 1 189 ? -23.288 5.053 46.814 1.00 56.50 189 ASN A N 1
ATOM 1522 C CA . ASN A 1 189 ? -24.719 5.266 47.046 1.00 56.50 189 ASN A CA 1
ATOM 1523 C C . ASN A 1 189 ? -25.286 4.366 48.160 1.00 56.50 189 ASN A C 1
ATOM 1525 O O . ASN A 1 189 ? -26.137 4.825 48.912 1.00 56.50 189 ASN A O 1
ATOM 1529 N N . CYS A 1 190 ? -24.798 3.127 48.325 1.00 57.00 190 CYS A N 1
ATOM 1530 C CA . CYS A 1 190 ? -25.156 2.289 49.480 1.00 57.00 190 CYS A CA 1
ATOM 1531 C C . CYS A 1 190 ? -24.571 2.824 50.796 1.00 57.00 190 CYS A C 1
ATOM 1533 O O . CYS A 1 190 ? -25.224 2.754 51.838 1.00 57.00 190 CYS A O 1
ATOM 1535 N N . LEU A 1 191 ? -23.347 3.360 50.775 1.00 59.00 191 LEU A N 1
ATOM 1536 C CA . LEU A 1 191 ? -22.718 3.950 51.962 1.00 59.00 191 LEU A CA 1
ATOM 1537 C C . LEU A 1 191 ? -23.430 5.241 52.394 1.00 59.00 191 LEU A C 1
ATOM 1539 O O . LEU A 1 191 ? -23.639 5.450 53.589 1.00 59.00 191 LEU A O 1
ATOM 1543 N N . SER A 1 192 ? -23.865 6.077 51.446 1.00 59.38 192 SER A N 1
ATOM 1544 C CA . SER A 1 192 ? -24.618 7.298 51.754 1.00 59.38 192 SER A CA 1
ATOM 1545 C C . SER A 1 192 ? -26.054 7.015 52.213 1.00 59.38 192 SER A C 1
ATOM 1547 O O . SER A 1 192 ? -26.506 7.641 53.172 1.00 59.38 192 SER A O 1
ATOM 1549 N N . SER A 1 193 ? -26.749 6.034 51.622 1.00 58.28 193 SER A N 1
ATOM 1550 C CA . SER A 1 193 ? -28.107 5.653 52.041 1.00 58.28 193 SER A CA 1
ATOM 1551 C C . SER A 1 193 ? -28.141 4.999 53.427 1.00 58.28 193 SER A C 1
ATOM 1553 O O . SER A 1 193 ? -29.043 5.273 54.215 1.00 58.28 193 SER A O 1
ATOM 1555 N N . THR A 1 194 ? -27.139 4.180 53.761 1.00 58.62 194 THR A N 1
ATOM 1556 C CA . THR A 1 194 ? -27.041 3.526 55.081 1.00 58.62 194 THR A CA 1
ATOM 1557 C C . THR A 1 194 ? -26.687 4.531 56.183 1.00 58.62 194 THR A C 1
ATOM 1559 O O . THR A 1 194 ? -27.221 4.460 57.289 1.00 58.62 194 THR A O 1
ATOM 1562 N N . SER A 1 195 ? -25.831 5.515 55.880 1.00 58.19 195 SER A N 1
ATOM 1563 C CA . SER A 1 195 ? -25.475 6.585 56.823 1.00 58.19 195 SER A CA 1
ATOM 1564 C C . SER A 1 195 ? -26.654 7.536 57.096 1.00 58.19 195 SER A C 1
ATOM 1566 O O . SER A 1 195 ? -26.901 7.913 58.241 1.00 58.19 195 SER A O 1
ATOM 1568 N N . ALA A 1 196 ? -27.452 7.858 56.070 1.00 59.81 196 ALA A N 1
ATOM 1569 C CA . ALA A 1 196 ? -28.661 8.672 56.217 1.00 59.81 196 ALA A CA 1
ATOM 1570 C C . ALA A 1 196 ? -29.777 7.960 57.009 1.00 59.81 196 ALA A C 1
ATOM 1572 O O . ALA A 1 196 ? -30.432 8.591 57.840 1.00 59.81 196 ALA A O 1
ATOM 1573 N N . ALA A 1 197 ? -29.960 6.650 56.806 1.00 59.25 197 ALA A N 1
ATOM 1574 C CA . ALA A 1 197 ? -30.942 5.854 57.547 1.00 59.25 197 ALA A CA 1
ATOM 1575 C C . ALA A 1 197 ? -30.608 5.756 59.051 1.00 59.25 197 ALA A C 1
ATOM 1577 O O . ALA A 1 197 ? -31.492 5.928 59.890 1.00 59.25 197 ALA A O 1
ATOM 1578 N N . ASN A 1 198 ? -29.328 5.578 59.405 1.00 57.38 198 ASN A N 1
ATOM 1579 C CA . ASN A 1 198 ? -28.888 5.550 60.806 1.00 57.38 198 ASN A CA 1
ATOM 1580 C C . ASN A 1 198 ? -29.068 6.903 61.518 1.00 57.38 198 ASN A C 1
ATOM 1582 O O . ASN A 1 198 ? -29.445 6.939 62.688 1.00 57.38 198 ASN A O 1
ATOM 1586 N N . LEU A 1 199 ? -28.856 8.031 60.830 1.00 57.56 199 LEU A N 1
ATOM 1587 C CA . LEU A 1 199 ? -29.072 9.361 61.417 1.00 57.56 199 LEU A CA 1
ATOM 1588 C C . LEU A 1 199 ? -30.556 9.667 61.675 1.00 57.56 199 LEU A C 1
ATOM 1590 O O . LEU A 1 199 ? -30.876 10.319 62.670 1.00 57.56 199 LEU A O 1
ATOM 1594 N N . GLN A 1 200 ? -31.469 9.168 60.834 1.00 58.53 200 GLN A N 1
ATOM 1595 C CA . GLN A 1 200 ? -32.911 9.294 61.075 1.00 58.53 200 GLN A CA 1
ATOM 1596 C C . GLN A 1 200 ? -33.394 8.419 62.241 1.00 58.53 200 GLN A C 1
ATOM 1598 O O . GLN A 1 200 ? -34.234 8.865 63.022 1.00 58.53 200 GLN A O 1
ATOM 1603 N N . GLN A 1 201 ? -32.835 7.217 62.418 1.00 56.16 201 GLN A N 1
ATOM 1604 C CA . GLN A 1 201 ? -33.161 6.358 63.563 1.00 56.16 201 GLN A CA 1
ATOM 1605 C C . GLN A 1 201 ? -32.712 6.973 64.900 1.00 56.16 201 GLN A C 1
ATOM 1607 O O . GLN A 1 201 ? -33.500 7.032 65.842 1.00 56.16 201 GLN A O 1
ATOM 1612 N N . ILE A 1 202 ? -31.501 7.538 64.949 1.00 54.94 202 ILE A N 1
ATOM 1613 C CA . ILE A 1 202 ? -30.970 8.227 66.140 1.00 54.94 202 ILE A CA 1
ATOM 1614 C C . ILE A 1 202 ? -31.781 9.498 66.468 1.00 54.94 202 ILE A C 1
ATOM 1616 O O . ILE A 1 202 ? -31.948 9.851 67.638 1.00 54.94 202 ILE A O 1
ATOM 1620 N N . GLY A 1 203 ? -32.308 10.192 65.452 1.00 53.41 203 GLY A N 1
ATOM 1621 C CA . GLY A 1 203 ? -33.207 11.338 65.635 1.00 53.41 203 GLY A CA 1
ATOM 1622 C C . GLY A 1 203 ? -34.567 10.949 66.226 1.00 53.41 203 GLY A C 1
ATOM 1623 O O . GLY A 1 203 ? -35.053 11.618 67.141 1.00 53.41 203 GLY A O 1
ATOM 1624 N N . ASN A 1 204 ? -35.151 9.840 65.765 1.00 52.72 204 ASN A N 1
ATOM 1625 C CA . ASN A 1 204 ? -36.438 9.349 66.262 1.00 52.72 204 ASN A CA 1
ATOM 1626 C C . ASN A 1 204 ? -36.358 8.782 67.690 1.00 52.72 204 ASN A C 1
ATOM 1628 O O . ASN A 1 204 ? -37.268 9.025 68.482 1.00 52.72 204 ASN A O 1
ATOM 1632 N N . GLU A 1 205 ? -35.269 8.105 68.070 1.00 50.62 205 GLU A N 1
ATOM 1633 C CA . GLU A 1 205 ? -35.082 7.644 69.457 1.00 50.62 205 GLU A CA 1
ATOM 1634 C C . GLU A 1 205 ? -34.911 8.811 70.441 1.00 50.62 205 GLU A C 1
ATOM 1636 O O . GLU A 1 205 ? -35.487 8.794 71.531 1.00 50.62 205 GLU A O 1
ATOM 1641 N N . LYS A 1 206 ? -34.202 9.877 70.042 1.00 51.28 206 LYS A N 1
ATOM 1642 C CA . LYS A 1 206 ? -34.067 11.088 70.869 1.00 51.28 206 LYS A CA 1
ATOM 1643 C C . LYS A 1 206 ? -35.380 11.860 71.010 1.00 51.28 206 LYS A C 1
ATOM 1645 O O . LYS A 1 206 ? -35.631 12.420 72.074 1.00 51.28 206 LYS A O 1
ATOM 1650 N N . SER A 1 207 ? -36.237 11.861 69.986 1.00 48.88 207 SER A N 1
ATOM 1651 C CA . SER A 1 207 ? -37.567 12.482 70.073 1.00 48.88 207 SER A CA 1
ATOM 1652 C C . SER A 1 207 ? -38.557 11.667 70.913 1.00 48.88 207 SER A C 1
ATOM 1654 O O . SER A 1 207 ? -39.470 12.250 71.493 1.00 48.88 207 SER A O 1
ATOM 1656 N N . SER A 1 208 ? -38.388 10.344 71.008 1.00 46.69 208 SER A N 1
ATOM 1657 C CA . SER A 1 208 ? -39.286 9.480 71.786 1.00 46.69 208 SER A CA 1
ATOM 1658 C C . SER A 1 208 ? -38.931 9.399 73.279 1.00 46.69 208 SER A C 1
ATOM 1660 O O . SER A 1 208 ? -39.785 9.020 74.075 1.00 46.69 208 SER A O 1
ATOM 1662 N N . GLN A 1 209 ? -37.710 9.774 73.683 1.00 46.56 209 GLN A N 1
ATOM 1663 C CA . GLN A 1 209 ? -37.320 9.878 75.101 1.00 46.56 209 GLN A CA 1
ATOM 1664 C C . GLN A 1 209 ? -37.580 11.266 75.718 1.00 46.56 209 GLN A C 1
ATOM 1666 O O . GLN A 1 209 ? -37.545 11.404 76.937 1.00 46.56 209 GLN A O 1
ATOM 1671 N N . ALA A 1 210 ? -37.887 12.288 74.911 1.00 43.41 210 ALA A N 1
ATOM 1672 C CA . ALA A 1 210 ? -38.164 13.645 75.395 1.00 43.41 210 ALA A CA 1
ATOM 1673 C C . ALA A 1 210 ? -39.640 13.900 75.779 1.00 43.41 210 ALA A C 1
ATOM 1675 O O . ALA A 1 2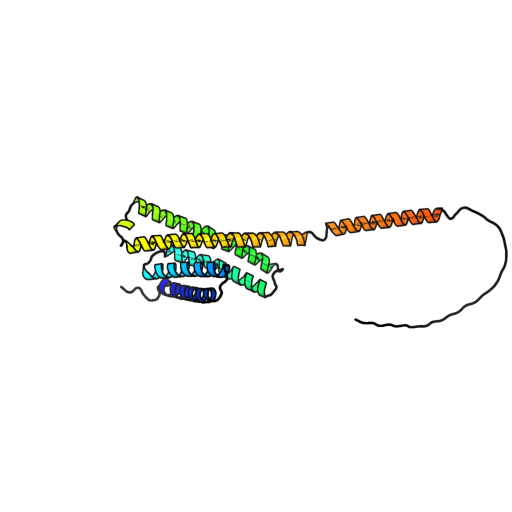10 ? -39.944 14.952 76.334 1.00 43.41 210 ALA A O 1
ATOM 1676 N N . SER A 1 211 ? -40.562 12.967 75.512 1.00 41.78 211 SER A N 1
ATOM 1677 C CA . SER A 1 211 ? -42.004 13.134 75.779 1.00 41.78 211 SER A CA 1
ATOM 1678 C C . SER A 1 211 ? -42.531 12.372 77.003 1.00 41.78 211 SER A C 1
ATOM 1680 O O . SER A 1 211 ? -43.723 12.449 77.295 1.00 41.78 211 SER A O 1
ATOM 1682 N N . VAL A 1 212 ? -41.674 11.681 77.765 1.00 45.56 212 VAL A N 1
ATOM 1683 C CA . VAL A 1 212 ? -42.075 10.934 78.974 1.00 45.56 212 VAL A CA 1
ATOM 1684 C C . VAL A 1 212 ? -41.438 11.546 80.221 1.00 45.56 212 VAL A C 1
ATOM 1686 O O . VAL A 1 212 ? -40.597 10.934 80.86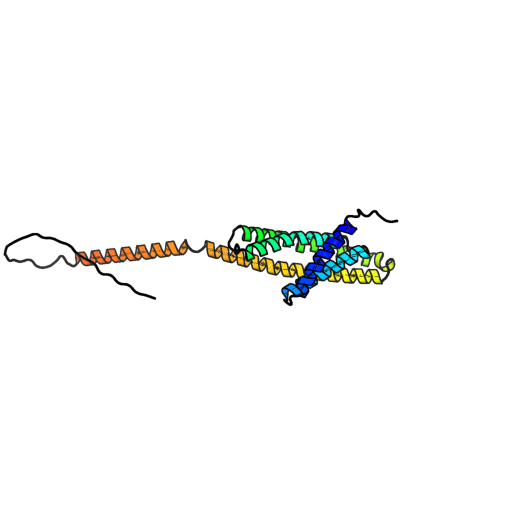7 1.00 45.56 212 VAL A O 1
ATOM 1689 N N . SER A 1 213 ? -41.818 12.779 80.559 1.00 38.38 213 SER A N 1
ATOM 1690 C CA . SER A 1 213 ? -41.769 13.275 81.943 1.00 38.38 213 SER A CA 1
ATOM 1691 C C . SER A 1 213 ? -42.513 14.607 82.057 1.00 38.38 213 SER A C 1
ATOM 1693 O O . SER A 1 213 ? -41.941 15.653 81.766 1.00 38.38 213 SER A O 1
ATOM 1695 N N . CYS A 1 214 ? -43.801 14.559 82.420 1.00 31.67 214 CYS A N 1
ATOM 1696 C CA . CYS A 1 214 ? -44.456 15.510 83.334 1.00 31.67 214 CYS A CA 1
ATOM 1697 C C . CYS A 1 214 ? -45.974 15.271 83.411 1.00 31.67 214 CYS A C 1
ATOM 1699 O O . CYS A 1 214 ? -46.663 15.314 82.398 1.00 31.67 214 CYS A O 1
ATOM 1701 N N . GLY A 1 215 ? -46.484 15.149 84.641 1.00 32.53 215 GLY A N 1
ATOM 1702 C CA . GLY A 1 215 ? -47.805 15.667 85.020 1.00 32.53 215 GLY A CA 1
ATOM 1703 C C . GLY A 1 215 ? -48.970 14.681 85.006 1.00 32.53 215 GLY A C 1
ATOM 1704 O O . GLY A 1 215 ? -49.576 14.432 83.972 1.00 32.53 215 GLY A O 1
ATOM 1705 N N . GLY A 1 216 ? -49.323 14.176 86.190 1.00 29.84 216 GLY A N 1
ATOM 1706 C CA . GLY A 1 216 ? -50.565 13.443 86.429 1.00 29.84 216 GLY A CA 1
ATOM 1707 C C . GLY A 1 216 ? -51.781 14.340 86.699 1.00 29.84 216 GLY A C 1
ATOM 1708 O O . GLY A 1 216 ? -51.655 15.553 86.839 1.00 29.84 216 GLY A O 1
ATOM 1709 N N . GLY A 1 217 ? -52.941 13.693 86.866 1.00 30.12 217 GLY A N 1
ATOM 1710 C CA . GLY A 1 217 ? -54.081 14.229 87.619 1.00 30.12 217 GLY A CA 1
ATOM 1711 C C . GLY A 1 217 ? -55.420 14.323 86.876 1.00 30.12 217 GLY A C 1
ATOM 1712 O O . GLY A 1 217 ? -55.695 15.335 86.252 1.00 30.12 217 GLY A O 1
ATOM 1713 N N . GLY A 1 218 ? -56.283 13.320 87.093 1.00 29.52 218 GLY A N 1
ATOM 1714 C CA . GLY A 1 218 ? -57.717 13.500 87.390 1.00 29.52 218 GLY A CA 1
ATOM 1715 C C . GLY A 1 218 ? -58.726 13.715 86.248 1.00 29.52 218 GLY A C 1
ATOM 1716 O O . GLY A 1 218 ? -58.569 14.597 85.418 1.00 29.52 218 GLY A O 1
ATOM 1717 N N . GLY A 1 219 ? -59.854 12.990 86.328 1.00 30.64 219 GLY A N 1
ATOM 1718 C CA . GLY A 1 219 ? -61.163 13.513 85.896 1.00 30.64 219 GLY A CA 1
ATOM 1719 C C . GLY A 1 219 ? -61.954 12.713 84.853 1.00 30.64 219 GLY A C 1
ATOM 1720 O O . GLY A 1 219 ? -61.861 12.985 83.669 1.00 30.64 219 GLY A O 1
ATOM 1721 N N . GLU A 1 220 ? -62.766 11.772 85.347 1.00 32.16 220 GLU A N 1
ATOM 1722 C CA . GLU A 1 220 ? -64.136 11.378 84.946 1.00 32.16 220 GLU A CA 1
ATOM 1723 C C . GLU A 1 220 ? -64.725 11.519 83.514 1.00 32.16 220 GLU A C 1
ATOM 1725 O O . GLU A 1 220 ? -64.692 12.564 82.877 1.00 32.16 220 GLU A O 1
ATOM 1730 N N . ARG A 1 221 ? -65.564 10.497 83.231 1.00 32.84 221 ARG A N 1
ATOM 1731 C CA . ARG A 1 221 ? -66.872 10.473 82.521 1.00 32.84 221 ARG A CA 1
ATOM 1732 C C . ARG A 1 221 ? -66.959 9.984 81.057 1.00 32.84 221 ARG A C 1
ATOM 1734 O O . ARG A 1 221 ? -66.921 10.739 80.104 1.00 32.84 221 ARG A O 1
ATOM 1741 N N . ASN A 1 222 ? -67.249 8.681 80.965 1.00 31.14 222 ASN A N 1
ATOM 1742 C CA . ASN A 1 222 ? -68.477 8.039 80.455 1.00 31.14 222 ASN A CA 1
ATOM 1743 C C . ASN A 1 222 ? -68.983 8.248 78.999 1.00 31.14 222 ASN A C 1
ATOM 1745 O O . ASN A 1 222 ? -69.366 9.341 78.597 1.00 31.14 222 ASN A O 1
ATOM 1749 N N . SER A 1 223 ? -69.255 7.088 78.378 1.00 33.78 223 SER A N 1
ATOM 1750 C CA . SER A 1 223 ? -70.395 6.724 77.505 1.00 33.78 223 SER A CA 1
ATOM 1751 C C . SER A 1 223 ? -70.230 6.654 75.971 1.00 33.78 223 SER A C 1
ATOM 1753 O O . SER A 1 223 ? -69.946 7.656 75.333 1.00 33.78 223 SER A O 1
ATOM 1755 N N . LYS A 1 224 ? -70.591 5.453 75.452 1.00 32.22 224 LYS A N 1
ATOM 1756 C CA . LYS A 1 224 ? -71.287 5.102 74.177 1.00 32.22 224 LYS A CA 1
ATOM 1757 C C . LYS A 1 224 ? -70.618 5.495 72.844 1.00 32.22 224 LYS A C 1
ATOM 1759 O O . LYS A 1 224 ? -69.954 6.506 72.763 1.00 32.22 224 LYS A O 1
ATOM 1764 N N . SER A 1 225 ? -70.821 4.846 71.699 1.00 32.06 225 SER A N 1
ATOM 1765 C CA . SER A 1 225 ? -71.334 3.548 71.228 1.00 32.06 225 SER A CA 1
ATOM 1766 C C . SER A 1 225 ? -71.170 3.565 69.689 1.00 32.06 225 SER A C 1
ATOM 1768 O O . SER A 1 225 ? -71.112 4.646 69.111 1.00 32.06 225 SER A O 1
ATOM 1770 N N . SER A 1 226 ? -71.233 2.391 69.052 1.00 35.22 226 SER A N 1
ATOM 1771 C CA . SER A 1 226 ? -71.757 2.173 67.682 1.00 35.22 226 SER A CA 1
ATOM 1772 C C . SER A 1 226 ? -70.857 2.418 66.453 1.00 35.22 226 SER A C 1
ATOM 1774 O O . SER A 1 226 ? -70.575 3.545 66.072 1.00 35.22 226 SER A O 1
ATOM 1776 N N . ASP A 1 227 ? -70.468 1.294 65.838 1.00 34.53 227 ASP A N 1
ATOM 1777 C CA . ASP A 1 227 ? -70.847 0.790 64.497 1.00 34.53 227 ASP A CA 1
ATOM 1778 C C . ASP A 1 227 ? -70.982 1.697 63.253 1.00 34.53 227 ASP A C 1
ATOM 1780 O O . ASP A 1 227 ? -71.632 2.738 63.268 1.00 34.53 227 ASP A O 1
ATOM 1784 N N . GLY A 1 228 ? -70.547 1.106 62.124 1.00 32.66 228 GLY A N 1
ATOM 1785 C CA . GLY A 1 228 ? -70.923 1.420 60.732 1.00 32.66 228 GLY A CA 1
ATOM 1786 C C . GLY A 1 228 ? -69.885 2.276 59.993 1.00 32.66 228 GLY A C 1
ATOM 1787 O O . GLY A 1 228 ? -69.411 3.260 60.533 1.00 32.66 228 GLY A O 1
ATOM 1788 N N . GLY A 1 229 ? -69.438 2.006 58.764 1.00 29.20 229 GLY A N 1
ATOM 1789 C CA . GLY A 1 229 ? -69.964 1.188 57.671 1.00 29.20 229 GLY A CA 1
ATOM 1790 C C . GLY A 1 229 ? -69.910 2.010 56.367 1.00 29.20 229 GLY A C 1
ATOM 1791 O O . GLY A 1 229 ? -70.359 3.149 56.370 1.00 29.20 229 GLY A O 1
ATOM 1792 N N . GLY A 1 230 ? -69.392 1.417 55.280 1.00 32.38 230 GLY A N 1
ATOM 1793 C CA . GLY A 1 230 ? -69.517 1.858 53.872 1.00 32.38 230 GLY A CA 1
ATOM 1794 C C . GLY A 1 230 ? -68.589 3.005 53.421 1.00 32.38 230 GLY A C 1
ATOM 1795 O O . GLY A 1 230 ? -68.439 3.989 54.129 1.00 32.38 230 GLY A O 1
ATOM 1796 N N . GLU A 1 231 ? -67.785 2.913 52.356 1.00 35.62 231 GLU A N 1
ATOM 1797 C CA . GLU A 1 231 ? -67.995 2.649 50.911 1.00 35.62 231 GLU A CA 1
ATOM 1798 C C . GLU A 1 231 ? -67.902 3.946 50.076 1.00 35.62 231 GLU A C 1
ATOM 1800 O O . GLU A 1 231 ? -68.345 4.998 50.525 1.00 35.62 231 GLU A O 1
ATOM 1805 N N . LEU A 1 232 ? -67.398 3.803 48.833 1.00 36.75 232 LEU A N 1
ATOM 1806 C CA . LEU A 1 232 ? -67.461 4.740 47.685 1.00 36.75 232 LEU A CA 1
ATOM 1807 C C . LEU A 1 232 ? -66.511 5.963 47.731 1.00 36.75 232 LEU A C 1
ATOM 1809 O O . LEU A 1 232 ? -66.257 6.533 48.777 1.00 36.75 232 LEU A O 1
ATOM 1813 N N . SER A 1 233 ? -65.966 6.509 46.638 1.00 35.25 233 SER A N 1
ATOM 1814 C CA . SER A 1 233 ? -65.905 6.181 45.207 1.00 35.25 233 SER A CA 1
ATOM 1815 C C . SER A 1 233 ? -65.019 7.245 44.523 1.00 35.25 233 SER A C 1
ATOM 1817 O O . SER A 1 233 ? -65.043 8.404 44.920 1.00 35.25 233 SER A O 1
ATOM 1819 N N . SER A 1 234 ? -64.325 6.847 43.448 1.00 35.06 234 SER A N 1
ATOM 1820 C CA . SER A 1 234 ? -64.055 7.593 42.193 1.00 35.06 234 SER A CA 1
ATOM 1821 C C . SER A 1 234 ? -63.471 9.022 42.159 1.00 35.06 234 SER A C 1
ATOM 1823 O O . SER A 1 234 ? -64.016 9.960 42.727 1.00 35.06 234 SER A O 1
ATOM 1825 N N . GLY A 1 235 ? -62.523 9.214 41.228 1.00 34.91 235 GLY A N 1
ATOM 1826 C CA . GLY A 1 235 ? -62.237 10.489 40.541 1.00 34.91 235 GLY A CA 1
ATOM 1827 C C . GLY A 1 235 ? -60.758 10.587 40.139 1.00 34.91 235 GLY A C 1
ATOM 1828 O O . GLY A 1 235 ? -59.927 10.867 40.985 1.00 34.91 235 GLY A O 1
ATOM 1829 N N . SER A 1 236 ? -60.317 10.144 38.956 1.00 35.00 236 SER A N 1
ATOM 1830 C CA . SER A 1 236 ? -60.462 10.745 37.612 1.00 35.00 236 SER A CA 1
ATOM 1831 C C . SER A 1 236 ? -59.720 12.079 37.411 1.00 35.00 236 SER A C 1
ATOM 1833 O O . SER A 1 236 ? -60.112 13.085 37.993 1.00 35.00 236 SER A O 1
ATOM 1835 N N . ARG A 1 237 ? -58.696 12.071 36.535 1.00 39.91 237 ARG A N 1
ATOM 1836 C CA . ARG A 1 237 ? -58.315 13.076 35.499 1.00 39.91 237 ARG A CA 1
ATOM 1837 C C . ARG A 1 237 ? -56.854 12.825 35.073 1.00 39.91 237 ARG A C 1
ATOM 1839 O O . ARG A 1 237 ? -55.994 12.710 35.930 1.00 39.91 237 ARG A O 1
ATOM 1846 N N . SER A 1 238 ? -56.538 12.533 33.808 1.00 38.62 238 SER A N 1
ATOM 1847 C CA . SER A 1 238 ? -56.646 13.351 32.579 1.00 38.62 238 SER A CA 1
ATOM 1848 C C . SER A 1 238 ? -55.591 14.454 32.474 1.00 38.62 238 SER A C 1
ATOM 1850 O O . SER A 1 238 ? -55.577 15.363 33.297 1.00 38.62 238 SER A O 1
ATOM 1852 N N . GLY A 1 239 ? -54.860 14.435 31.355 1.00 35.56 239 GLY A N 1
ATOM 1853 C CA . GLY A 1 239 ? -54.220 15.596 30.726 1.00 35.56 239 GLY A CA 1
ATOM 1854 C C . GLY A 1 239 ? -52.798 15.283 30.252 1.00 35.56 239 GLY A C 1
ATOM 1855 O O . GLY A 1 239 ? -51.950 15.001 31.086 1.00 35.56 239 GLY A O 1
ATOM 1856 N N . THR A 1 240 ? -52.546 15.111 28.944 1.00 42.03 240 THR A N 1
ATOM 1857 C CA . THR A 1 240 ? -52.126 16.180 27.994 1.00 42.03 240 THR A CA 1
ATOM 1858 C C . THR A 1 240 ? -50.859 16.881 28.486 1.00 42.03 240 THR A C 1
ATOM 1860 O O . THR A 1 240 ? -50.880 17.455 29.566 1.00 42.03 240 THR A O 1
ATOM 1863 N N . THR A 1 241 ? -49.729 16.865 27.789 1.00 44.22 241 THR A N 1
ATOM 1864 C CA . THR A 1 241 ? -49.455 17.027 26.348 1.00 44.22 241 THR A CA 1
ATOM 1865 C C . THR A 1 241 ? -48.065 16.495 26.037 1.00 44.22 241 THR A C 1
ATOM 1867 O O . THR A 1 241 ? -47.206 16.625 26.939 1.00 44.22 241 THR A O 1
#

Radius of gyration: 39.08 Å; chains: 1; bounding box: 101×38×116 Å

Sequence (241 aa):
GGGPWWDCRAFYLPAFGGYLAYDLALCLGHSSLRESFTAMHHIVVLLAIVAAVRWDLCSAYVGALLVNEVSTPFLNARYFLWKLGLENSKAYFYNGLALYATFSICRVAWIFAIMLQIGWAWYEVGFHQAFVYTEPPARVVLAAVLTTLAFCHWAINVWWFKLLTKKVMETITQRKKEHKPVQHQATANCLSSTSAANLQQIGNEKSSQASVSCGGGGGERNSKSSDGGGELSSGSRSGTT

InterPro domains:
  IPR006634 TRAM/LAG1/CLN8 homology domain [PF03798] (8-165)
  IPR006634 TRAM/LAG1/CLN8 homology domain [PS50922] (1-173)
  IPR050846 TLC domain-containing [PTHR13439] (10-177)

pLDDT: mean 74.12, std 19.84, range [29.2, 93.44]

Organism: Heterosigma akashiwo (NCBI:txid2829)

Foldseek 3Di:
DDDDPPPVLVPVLVVVLVVLVVLLVVLVVDPDPVSVLVNLLSVLLNLLSCCCVPPVPCPVVNVLVVLQCVLVVLVVVLVVCVVVVVCVPPVNLVSLVVSLVSLCVSQAVSLVVVLVVLVVVVVCCVVVVPDVVPDDVVVVVSNVVSSVSSVVSSVSSVVVSVVSVVVSVVVVVVVVVVVPPDPVVVVVVVVVVVVVVVVVVVVVVVVVVVPPDDDDDDDDDDDDDDDDDDDDDDDDDDDDD

Secondary structure (DSSP, 8-state):
----TT-HHHHHHHHHHHHHHHHHHHHHTS--HHHHHHHHHHHHHHHHHHHHHHH--SHHHHHHHHHHGGGHHHHHHHHHHHHTT-TTSHHHHHHHHHHHHHIIIIIIIIHHHHHHHHHHHHHHHHHH-HHHHHS-HHHHHHHHHHHHHHHHHHHHHHHHHHHHHHHHHHHHHHHHHHTSSSHHHHHHHHHHHHHHHHHHHHHHHHHHHSSS-----------------------------